Protein AF-0000000072691306 (afdb_homodimer)

pLDDT: mean 86.24, std 12.54, range [26.33, 97.44]

Structure (mmCIF, N/CA/C/O backbone):
data_AF-0000000072691306-model_v1
#
loop_
_entity.id
_entity.type
_entity.pdbx_description
1 polymer 'Endonuclease/exonuclease/phosphatase domain-containing protein'
#
loop_
_atom_site.group_PDB
_atom_site.id
_atom_site.type_symbol
_atom_site.label_atom_id
_atom_site.label_alt_id
_atom_site.label_comp_id
_atom_site.label_asym_id
_atom_site.label_entity_id
_atom_site.label_seq_id
_atom_site.pdbx_PDB_ins_code
_atom_site.Cartn_x
_atom_site.Cartn_y
_atom_site.Cartn_z
_atom_site.occupancy
_atom_site.B_iso_or_equiv
_atom_site.auth_seq_id
_atom_site.auth_comp_id
_atom_site.auth_asym_id
_atom_site.auth_atom_id
_atom_site.pdbx_PDB_model_num
ATOM 1 N N . MET A 1 1 ? 14.859 1.723 -13.617 1 51.28 1 MET A N 1
ATOM 2 C CA . MET A 1 1 ? 13.406 1.854 -13.547 1 51.28 1 MET A CA 1
ATOM 3 C C . MET A 1 1 ? 12.93 1.9 -12.102 1 51.28 1 MET A C 1
ATOM 5 O O . MET A 1 1 ? 13.555 1.316 -11.219 1 51.28 1 MET A O 1
ATOM 9 N N . LYS A 1 2 ? 11.914 2.881 -11.734 1 76.06 2 LYS A N 1
ATOM 10 C CA . LYS A 1 2 ? 11.43 3.219 -10.398 1 76.06 2 LYS A CA 1
ATOM 11 C C . LYS A 1 2 ? 10.242 2.344 -10 1 76.06 2 LYS A C 1
ATOM 13 O O . LYS A 1 2 ? 9.32 2.15 -10.797 1 76.06 2 LYS A O 1
ATOM 18 N N . PRO A 1 3 ? 10.5 1.653 -8.914 1 85.31 3 PRO A N 1
ATOM 19 C CA . PRO A 1 3 ? 9.383 0.763 -8.586 1 85.31 3 PRO A CA 1
ATOM 20 C C . PRO A 1 3 ? 8.047 1.502 -8.484 1 85.31 3 PRO A C 1
ATOM 22 O O . PRO A 1 3 ? 7.996 2.619 -7.965 1 85.31 3 PRO A O 1
ATOM 25 N N . LYS A 1 4 ? 7.035 0.951 -9.141 1 89.62 4 LYS A N 1
ATOM 26 C CA . LYS A 1 4 ? 5.672 1.473 -9.109 1 89.62 4 LYS A CA 1
ATOM 27 C C . LYS A 1 4 ? 4.816 0.725 -8.086 1 89.62 4 LYS A C 1
ATOM 29 O O . LYS A 1 4 ? 4.703 -0.502 -8.141 1 89.62 4 LYS A O 1
ATOM 34 N N . ILE A 1 5 ? 4.254 1.477 -7.184 1 92.38 5 ILE A N 1
ATOM 35 C CA . ILE A 1 5 ? 3.438 0.906 -6.117 1 92.38 5 ILE A CA 1
ATOM 36 C C . ILE A 1 5 ? 1.971 1.268 -6.344 1 92.38 5 ILE A C 1
ATOM 38 O O . ILE A 1 5 ? 1.639 2.434 -6.566 1 92.38 5 ILE A O 1
ATOM 42 N N . MET A 1 6 ? 1.136 0.324 -6.258 1 92.12 6 MET A N 1
ATOM 43 C CA . MET A 1 6 ? -0.297 0.556 -6.414 1 92.12 6 MET A CA 1
ATOM 44 C C . MET A 1 6 ? -1.069 0.032 -5.207 1 92.12 6 MET A C 1
ATOM 46 O O . MET A 1 6 ? -0.825 -1.084 -4.746 1 92.12 6 MET A O 1
ATOM 50 N N . SER A 1 7 ? -1.894 0.885 -4.691 1 90.62 7 SER A N 1
ATOM 51 C CA . SER A 1 7 ? -2.805 0.495 -3.619 1 90.62 7 SER A CA 1
ATOM 52 C C . SER A 1 7 ? -4.258 0.563 -4.078 1 90.62 7 SER A C 1
ATOM 54 O O . SER A 1 7 ? -4.652 1.507 -4.766 1 90.62 7 SER A O 1
ATOM 56 N N . TRP A 1 8 ? -5.016 -0.418 -3.688 1 88.38 8 TRP A N 1
ATOM 57 C CA . TRP A 1 8 ? -6.398 -0.507 -4.141 1 88.38 8 TRP A CA 1
ATOM 58 C C . TRP A 1 8 ? -7.273 -1.184 -3.092 1 88.38 8 TRP A C 1
ATOM 60 O O . TRP A 1 8 ? -6.953 -2.275 -2.617 1 88.38 8 TRP A O 1
ATOM 70 N N . ASN A 1 9 ? -8.281 -0.523 -2.654 1 86 9 ASN A N 1
ATOM 71 C CA . ASN A 1 9 ? -9.344 -1.188 -1.903 1 86 9 ASN A CA 1
ATOM 72 C C . ASN A 1 9 ? -10.312 -1.914 -2.828 1 86 9 ASN A C 1
ATOM 74 O O . ASN A 1 9 ? -11.164 -1.285 -3.463 1 86 9 ASN A O 1
ATOM 78 N N . VAL A 1 10 ? -10.203 -3.182 -2.883 1 84.75 10 VAL A N 1
ATOM 79 C CA . VAL A 1 10 ? -10.891 -3.92 -3.934 1 84.75 10 VAL A CA 1
ATOM 80 C C . VAL A 1 10 ? -12.305 -4.273 -3.471 1 84.75 10 VAL A C 1
ATOM 82 O O . VAL A 1 10 ? -13.156 -4.637 -4.285 1 84.75 10 VAL A O 1
ATOM 85 N N . ARG A 1 11 ? -12.648 -4.105 -2.266 1 80.44 11 ARG A N 1
ATOM 86 C CA . ARG A 1 11 ? -13.961 -4.434 -1.721 1 80.44 11 ARG A CA 1
ATOM 87 C C . ARG A 1 11 ? -14.43 -5.805 -2.203 1 80.44 11 ARG A C 1
ATOM 89 O O . ARG A 1 11 ? -15.523 -5.93 -2.756 1 80.44 11 ARG A O 1
ATOM 96 N N . GLU A 1 12 ? -13.75 -6.719 -2.08 1 76 12 GLU A N 1
ATOM 97 C CA . GLU A 1 12 ? -14.07 -8.125 -2.314 1 76 12 GLU A CA 1
ATOM 98 C C . GLU A 1 12 ? -13.594 -8.578 -3.691 1 76 12 GLU A C 1
ATOM 100 O O . GLU A 1 12 ? -14.078 -8.086 -4.715 1 76 12 GLU A O 1
ATOM 105 N N . PHE A 1 13 ? -12.781 -9.469 -3.795 1 77 13 PHE A N 1
ATOM 106 C CA . PHE A 1 13 ? -12.164 -10.039 -4.984 1 77 13 PHE A CA 1
ATOM 107 C C . PHE A 1 13 ? -13.18 -10.836 -5.793 1 77 13 PHE A C 1
ATOM 109 O O . PHE A 1 13 ? -13.078 -10.914 -7.02 1 77 13 PHE A O 1
ATOM 116 N N . ASN A 1 14 ? -14.07 -11.414 -5.055 1 72.62 14 ASN A N 1
ATOM 117 C CA . ASN A 1 14 ? -14.953 -12.375 -5.707 1 72.62 14 ASN A CA 1
ATOM 118 C C . ASN A 1 14 ? -16.109 -11.68 -6.414 1 72.62 14 ASN A C 1
ATOM 120 O O . ASN A 1 14 ? -16.922 -12.336 -7.066 1 72.62 14 ASN A O 1
ATOM 124 N N . GLU A 1 15 ? -16.125 -10.406 -6.277 1 73.19 15 GLU A N 1
ATOM 125 C CA . GLU A 1 15 ? -17.156 -9.703 -7.031 1 73.19 15 GLU A CA 1
ATOM 126 C C . GLU A 1 15 ? -16.938 -9.828 -8.539 1 73.19 15 GLU A C 1
ATOM 128 O O . GLU A 1 15 ? -15.789 -9.922 -8.992 1 73.19 15 GLU A O 1
ATOM 133 N N . GLU A 1 16 ? -17.984 -9.977 -9.18 1 68.56 16 GLU A N 1
ATOM 134 C CA . GLU A 1 16 ? -17.953 -10.211 -10.617 1 68.56 16 GLU A CA 1
ATOM 135 C C . GLU A 1 16 ? -17.016 -9.219 -11.312 1 68.56 16 GLU A C 1
ATOM 137 O O . GLU A 1 16 ? -17.141 -8.008 -11.125 1 68.56 16 GLU A O 1
ATOM 142 N N . ASN A 1 17 ? -16.141 -9.711 -12.148 1 77.62 17 ASN A N 1
ATOM 143 C CA . ASN A 1 17 ? -15.258 -8.977 -13.062 1 77.62 17 ASN A CA 1
ATOM 144 C C . ASN A 1 17 ? -14.18 -8.219 -12.305 1 77.62 17 ASN A C 1
ATOM 146 O O . ASN A 1 17 ? -13.414 -7.457 -12.906 1 77.62 17 ASN A O 1
ATOM 150 N N . LYS A 1 18 ? -14.172 -8.32 -10.992 1 81.12 18 LYS A N 1
ATOM 151 C CA . LYS A 1 18 ? -13.211 -7.543 -10.219 1 81.12 18 LYS A CA 1
ATOM 152 C C . LYS A 1 18 ? -11.781 -7.98 -10.523 1 81.12 18 LYS A C 1
ATOM 154 O O . LYS A 1 18 ? -10.898 -7.145 -10.719 1 81.12 18 LYS A O 1
ATOM 159 N N . GLN A 1 19 ? -11.68 -9.219 -10.625 1 82.25 19 GLN A N 1
ATOM 160 C CA . GLN A 1 19 ? -10.344 -9.742 -10.898 1 82.25 19 GLN A CA 1
ATOM 161 C C . GLN A 1 19 ? -9.82 -9.25 -12.242 1 82.25 19 GLN A C 1
ATOM 163 O O . GLN A 1 19 ? -8.641 -8.906 -12.367 1 82.25 19 GLN A O 1
ATOM 168 N N . PHE A 1 20 ? -10.781 -9.156 -13.078 1 85.81 20 PHE A N 1
ATOM 169 C CA . PHE A 1 20 ? -10.391 -8.695 -14.406 1 85.81 20 PHE A CA 1
ATOM 170 C C . PHE A 1 20 ? -10.031 -7.215 -14.383 1 85.81 20 PHE A C 1
ATOM 172 O O . PHE A 1 20 ? -9.039 -6.801 -14.992 1 85.81 20 PHE A O 1
ATOM 179 N N . GLN A 1 21 ? -10.797 -6.477 -13.688 1 86.56 21 GLN A N 1
ATOM 180 C CA . GLN A 1 21 ? -10.531 -5.047 -13.57 1 86.56 21 GLN A CA 1
ATOM 181 C C . GLN A 1 21 ? -9.188 -4.789 -12.891 1 86.56 21 GLN A C 1
ATOM 183 O O . GLN A 1 21 ? -8.414 -3.943 -13.336 1 86.56 21 GLN A O 1
ATOM 188 N N . ILE A 1 22 ? -8.945 -5.523 -11.93 1 87.12 22 ILE A N 1
ATOM 189 C CA . ILE A 1 22 ? -7.691 -5.379 -11.203 1 87.12 22 ILE A CA 1
ATOM 190 C C . ILE A 1 22 ? -6.52 -5.746 -12.109 1 87.12 22 ILE A C 1
ATOM 192 O O . ILE A 1 22 ? -5.562 -4.98 -12.234 1 87.12 22 ILE A O 1
ATOM 196 N N . LYS A 1 23 ? -6.711 -6.84 -12.695 1 88.75 23 LYS A N 1
ATOM 197 C CA . LYS A 1 23 ? -5.664 -7.336 -13.586 1 88.75 23 LYS A CA 1
ATOM 198 C C . LYS A 1 23 ? -5.32 -6.301 -14.656 1 88.75 23 LYS A C 1
ATOM 200 O O . LYS A 1 23 ? -4.145 -6.004 -14.883 1 88.75 23 LYS A O 1
ATOM 205 N N . ASN A 1 24 ? -6.281 -5.773 -15.25 1 90.62 24 ASN A N 1
ATOM 206 C CA . ASN A 1 24 ? -6.066 -4.797 -16.312 1 90.62 24 ASN A CA 1
ATOM 207 C C . ASN A 1 24 ? -5.352 -3.553 -15.797 1 90.62 24 ASN A C 1
ATOM 209 O O . ASN A 1 24 ? -4.434 -3.047 -16.438 1 90.62 24 ASN A O 1
ATOM 213 N N . LEU A 1 25 ? -5.777 -3.105 -14.703 1 88.19 25 LEU A N 1
ATOM 214 C CA . LEU A 1 25 ? -5.18 -1.902 -14.141 1 88.19 25 LEU A CA 1
ATOM 215 C C . LEU A 1 25 ? -3.721 -2.146 -13.758 1 88.19 25 LEU A C 1
ATOM 217 O O . LEU A 1 25 ? -2.863 -1.294 -14 1 88.19 25 LEU A O 1
ATOM 221 N N . LEU A 1 26 ? -3.471 -3.289 -13.172 1 90.75 26 LEU A N 1
ATOM 222 C CA . LEU A 1 26 ? -2.111 -3.633 -12.766 1 90.75 26 LEU A CA 1
ATOM 223 C C . LEU A 1 26 ? -1.188 -3.707 -13.977 1 90.75 26 LEU A C 1
ATOM 225 O O . LEU A 1 26 ? -0.043 -3.254 -13.922 1 90.75 26 LEU A O 1
ATOM 229 N N . GLN A 1 27 ? -1.686 -4.227 -15.023 1 90.19 27 GLN A N 1
ATOM 230 C CA . GLN A 1 27 ? -0.899 -4.363 -16.25 1 90.19 27 GLN A CA 1
ATOM 231 C C . GLN A 1 27 ? -0.695 -3.012 -16.922 1 90.19 27 GLN A C 1
ATOM 233 O O . GLN A 1 27 ? 0.398 -2.711 -17.406 1 90.19 27 GLN A O 1
ATOM 238 N N . GLU A 1 28 ? -1.741 -2.254 -16.922 1 89.06 28 GLU A N 1
ATOM 239 C CA . GLU A 1 28 ? -1.671 -0.938 -17.547 1 89.06 28 GLU A CA 1
ATOM 240 C C . GLU A 1 28 ? -0.644 -0.05 -16.844 1 89.06 28 GLU A C 1
ATOM 242 O O . GLU A 1 28 ? 0.125 0.653 -17.5 1 89.06 28 GLU A O 1
ATOM 247 N N . TRP A 1 29 ? -0.615 -0.149 -15.609 1 88.38 29 TRP A N 1
ATOM 248 C CA . TRP A 1 29 ? 0.27 0.722 -14.844 1 88.38 29 TRP A CA 1
ATOM 249 C C . TRP A 1 29 ? 1.653 0.096 -14.695 1 88.38 29 TRP A C 1
ATOM 251 O O . TRP A 1 29 ? 2.598 0.759 -14.258 1 88.38 29 TRP A O 1
ATOM 261 N N . ARG A 1 30 ? 1.804 -1.219 -15.023 1 90.12 30 ARG A N 1
ATOM 262 C CA . ARG A 1 30 ? 3.053 -1.957 -14.859 1 90.12 30 ARG A CA 1
ATOM 263 C C . ARG A 1 30 ? 3.543 -1.898 -13.422 1 90.12 30 ARG A C 1
ATOM 265 O O . ARG A 1 30 ? 4.695 -1.544 -13.164 1 90.12 30 ARG A O 1
ATOM 272 N N . ALA A 1 31 ? 2.67 -2.238 -12.531 1 93.31 31 ALA A N 1
ATOM 273 C CA . ALA A 1 31 ? 2.967 -2.164 -11.102 1 93.31 31 ALA A CA 1
ATOM 274 C C . ALA A 1 31 ? 4.055 -3.164 -10.719 1 93.31 31 ALA A C 1
ATOM 276 O O . ALA A 1 31 ? 4.117 -4.266 -11.266 1 93.31 31 ALA A O 1
ATOM 277 N N . ASP A 1 32 ? 4.906 -2.777 -9.773 1 94.69 32 ASP A N 1
ATOM 278 C CA . ASP A 1 32 ? 5.969 -3.641 -9.273 1 94.69 32 ASP A CA 1
ATOM 279 C C . ASP A 1 32 ? 5.633 -4.176 -7.879 1 94.69 32 ASP A C 1
ATOM 281 O O . ASP A 1 32 ? 6.066 -5.266 -7.504 1 94.69 32 ASP A O 1
ATOM 285 N N . ILE A 1 33 ? 4.949 -3.389 -7.137 1 94.56 33 ILE A N 1
ATOM 286 C CA . ILE A 1 33 ? 4.441 -3.727 -5.812 1 94.56 33 ILE A CA 1
ATOM 287 C C . ILE A 1 33 ? 2.957 -3.383 -5.727 1 94.56 33 ILE A C 1
ATOM 289 O O . ILE A 1 33 ? 2.547 -2.281 -6.098 1 94.56 33 ILE A O 1
ATOM 293 N N . ILE A 1 34 ? 2.141 -4.262 -5.254 1 95.38 34 ILE A N 1
ATOM 294 C CA . ILE A 1 34 ? 0.692 -4.082 -5.234 1 95.38 34 ILE A CA 1
ATOM 295 C C . ILE A 1 34 ? 0.159 -4.32 -3.826 1 95.38 34 ILE A C 1
ATOM 297 O O . ILE A 1 34 ? 0.513 -5.312 -3.184 1 95.38 34 ILE A O 1
ATOM 301 N N . CYS A 1 35 ? -0.597 -3.408 -3.387 1 93.75 35 CYS A N 1
ATOM 302 C CA . CYS A 1 35 ? -1.268 -3.529 -2.098 1 93.75 35 CYS A CA 1
ATOM 303 C C . CYS A 1 35 ? -2.781 -3.545 -2.27 1 93.75 35 CYS A C 1
ATOM 305 O O . CYS A 1 35 ? -3.391 -2.512 -2.551 1 93.75 35 CYS A O 1
ATOM 307 N N . LEU A 1 36 ? -3.387 -4.68 -2.068 1 92.25 36 LEU A N 1
ATOM 308 C CA . LEU A 1 36 ? -4.836 -4.816 -2.135 1 92.25 36 LEU A CA 1
ATOM 309 C C . LEU A 1 36 ? -5.438 -4.941 -0.738 1 92.25 36 LEU A C 1
ATOM 311 O O . LEU A 1 36 ? -4.93 -5.699 0.094 1 92.25 36 LEU A O 1
ATOM 315 N N . GLN A 1 37 ? -6.43 -4.203 -0.469 1 88.31 37 GLN A N 1
ATOM 316 C CA . GLN A 1 37 ? -7.109 -4.258 0.819 1 88.31 37 GLN A CA 1
ATOM 317 C C . GLN A 1 37 ? -8.555 -4.715 0.655 1 88.31 37 GLN A C 1
ATOM 319 O O . GLN A 1 37 ? -9.117 -4.633 -0.438 1 88.31 37 GLN A O 1
ATOM 324 N N . GLU A 1 38 ? -9.164 -5.223 1.7 1 87.81 38 GLU A N 1
ATOM 325 C CA . GLU A 1 38 ? -10.516 -5.766 1.752 1 87.81 38 GLU A CA 1
ATOM 326 C C . GLU A 1 38 ? -10.719 -6.84 0.686 1 87.81 38 GLU A C 1
ATOM 328 O O . GLU A 1 38 ? -11.703 -6.801 -0.061 1 87.81 38 GLU A O 1
ATOM 333 N N . THR A 1 39 ? -9.82 -7.688 0.559 1 90.06 39 THR A N 1
ATOM 334 C CA . THR A 1 39 ? -9.883 -8.75 -0.436 1 90.06 39 THR A CA 1
ATOM 335 C C . THR A 1 39 ? -11.008 -9.734 -0.101 1 90.06 39 THR A C 1
ATOM 337 O O . THR A 1 39 ? -11.547 -10.398 -0.99 1 90.06 39 THR A O 1
ATOM 340 N N . LYS A 1 40 ? -11.32 -9.82 1.199 1 88.75 40 LYS A N 1
ATOM 341 C CA . LYS A 1 40 ? -12.312 -10.742 1.741 1 88.75 40 LYS A CA 1
ATOM 342 C C . LYS A 1 40 ? -11.922 -12.195 1.487 1 88.75 40 LYS A C 1
ATOM 344 O O . LYS A 1 40 ? -12.781 -13.07 1.398 1 88.75 40 LYS A O 1
ATOM 349 N N . LEU A 1 41 ? -10.602 -12.352 1.285 1 90.31 41 LEU A N 1
ATOM 350 C CA . LEU A 1 41 ? -10.086 -13.695 1.06 1 90.31 41 LEU A CA 1
ATOM 351 C C . LEU A 1 41 ? -9.633 -14.336 2.369 1 90.31 41 LEU A C 1
ATOM 353 O O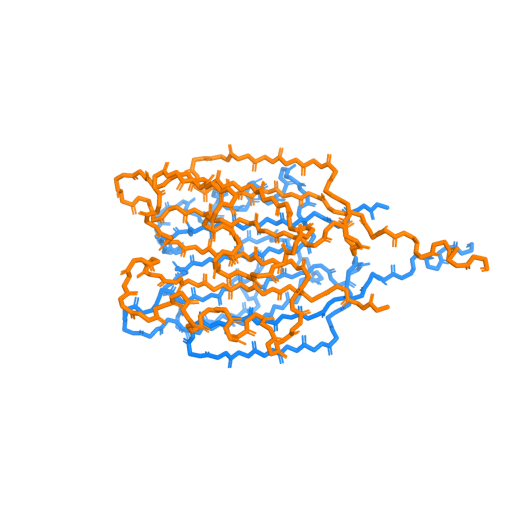 . LEU A 1 41 ? -8.969 -13.688 3.18 1 90.31 41 LEU A O 1
ATOM 357 N N . LYS A 1 42 ? -10.008 -15.594 2.551 1 91.44 42 LYS A N 1
ATOM 358 C CA . LYS A 1 42 ? -9.57 -16.344 3.723 1 91.44 42 LYS A CA 1
ATOM 359 C C . LYS A 1 42 ? -8.227 -17.016 3.475 1 91.44 42 LYS A C 1
ATOM 361 O O . LYS A 1 42 ? -7.531 -17.391 4.418 1 91.44 42 LYS A O 1
ATOM 366 N N . PHE A 1 43 ? -7.969 -17.203 2.289 1 93.44 43 PHE A N 1
ATOM 367 C CA . PHE A 1 43 ? -6.719 -17.828 1.886 1 93.44 43 PHE A CA 1
ATOM 368 C C . PHE A 1 43 ? -6.262 -17.312 0.528 1 93.44 43 PHE A C 1
ATOM 370 O O . PHE A 1 43 ? -7.09 -17 -0.332 1 93.44 43 PHE A O 1
ATOM 377 N N . VAL A 1 44 ? -4.922 -17.125 0.421 1 94.06 44 VAL A N 1
ATOM 378 C CA . VAL A 1 44 ? -4.363 -16.703 -0.857 1 94.06 44 VAL A CA 1
ATOM 379 C C . VAL A 1 44 ? -3.348 -17.734 -1.345 1 94.06 44 VAL A C 1
ATOM 381 O O . VAL A 1 44 ? -2.381 -18.031 -0.643 1 94.06 44 VAL A O 1
ATOM 384 N N . SER A 1 45 ? -3.623 -18.219 -2.504 1 94.56 45 SER A N 1
ATOM 385 C CA . SER A 1 45 ? -2.734 -19.188 -3.129 1 94.56 45 SER A CA 1
ATOM 386 C C . SER A 1 45 ? -2.035 -18.594 -4.348 1 94.56 45 SER A C 1
ATOM 388 O O . SER A 1 45 ? -2.352 -17.484 -4.77 1 94.56 45 SER A O 1
ATOM 390 N N . ARG A 1 46 ? -1.119 -19.375 -4.887 1 94.81 46 ARG A N 1
ATOM 391 C CA . ARG A 1 46 ? -0.445 -18.984 -6.121 1 94.81 46 ARG A CA 1
ATOM 392 C C . ARG A 1 46 ? -1.445 -18.797 -7.258 1 94.81 46 ARG A C 1
ATOM 394 O O . ARG A 1 46 ? -1.298 -17.891 -8.078 1 94.81 46 ARG A O 1
ATOM 401 N N . ARG A 1 47 ? -2.408 -19.625 -7.25 1 92.94 47 ARG A N 1
ATOM 402 C CA . ARG A 1 47 ? -3.426 -19.547 -8.297 1 92.94 47 ARG A CA 1
ATOM 403 C C . ARG A 1 47 ? -4.148 -18.203 -8.25 1 92.94 47 ARG A C 1
ATOM 405 O O . ARG A 1 47 ? -4.359 -17.562 -9.281 1 92.94 47 ARG A O 1
ATOM 412 N N . ILE A 1 48 ? -4.512 -17.734 -7.09 1 90.81 48 ILE A N 1
ATOM 413 C CA . ILE A 1 48 ? -5.211 -16.469 -6.922 1 90.81 48 ILE A CA 1
ATOM 414 C C . ILE A 1 48 ? -4.301 -15.32 -7.352 1 90.81 48 ILE A C 1
ATOM 416 O O . ILE A 1 48 ? -4.715 -14.445 -8.117 1 90.81 48 ILE A O 1
ATOM 420 N N . VAL A 1 49 ? -3.029 -15.352 -6.93 1 94 49 VAL A N 1
ATOM 421 C CA . VAL A 1 49 ? -2.061 -14.305 -7.246 1 94 49 VAL A CA 1
ATOM 422 C C . VAL A 1 49 ? -1.87 -14.219 -8.758 1 94 49 VAL A C 1
ATOM 424 O O . VAL A 1 49 ? -1.882 -13.133 -9.336 1 94 49 VAL A O 1
ATOM 427 N N . GLN A 1 50 ? -1.815 -15.359 -9.367 1 92.31 50 GLN A N 1
ATOM 428 C CA . GLN A 1 50 ? -1.616 -15.398 -10.812 1 92.31 50 GLN A CA 1
ATOM 429 C C . GLN A 1 50 ? -2.863 -14.922 -11.555 1 92.31 50 GLN A C 1
ATOM 431 O O . GLN A 1 50 ? -2.762 -14.289 -12.609 1 92.31 50 GLN A O 1
ATOM 436 N N . SER A 1 51 ? -3.957 -15.219 -10.992 1 89.38 51 SER A N 1
ATOM 437 C CA . SER A 1 51 ? -5.199 -14.812 -11.641 1 89.38 51 SER A CA 1
ATOM 438 C C . SER A 1 51 ? -5.391 -13.305 -11.586 1 89.38 51 SER A C 1
ATOM 440 O O . SER A 1 51 ? -5.914 -12.703 -12.523 1 89.38 51 SER A O 1
ATOM 442 N N . VAL A 1 52 ? -4.914 -12.68 -10.609 1 89.69 52 VAL A N 1
ATOM 443 C CA . VAL A 1 52 ? -5.18 -11.258 -10.398 1 89.69 52 VAL A CA 1
ATOM 444 C C . VAL A 1 52 ? -4.09 -10.422 -11.062 1 89.69 52 VAL A C 1
ATOM 446 O O . VAL A 1 52 ? -4.355 -9.328 -11.562 1 89.69 52 VAL A O 1
ATOM 449 N N . TRP A 1 53 ? -2.896 -10.828 -11.109 1 92 53 TRP A N 1
ATOM 450 C CA . TRP A 1 53 ? -1.799 -9.992 -11.578 1 92 53 TRP A CA 1
ATOM 451 C C . TRP A 1 53 ? -1.181 -10.57 -12.852 1 92 53 TRP A C 1
ATOM 453 O O . TRP A 1 53 ? -0.613 -9.844 -13.664 1 92 53 TRP A O 1
ATOM 463 N N . ASN A 1 54 ? -1.235 -11.859 -13.039 1 90.94 54 ASN A N 1
ATOM 464 C CA . ASN A 1 54 ? -0.624 -12.547 -14.172 1 90.94 54 ASN A CA 1
ATOM 465 C C . ASN A 1 54 ? 0.873 -12.266 -14.258 1 90.94 54 ASN A C 1
ATOM 467 O O . ASN A 1 54 ? 1.385 -11.93 -15.328 1 90.94 54 ASN A O 1
ATOM 471 N N . CYS A 1 55 ? 1.546 -12.258 -13.148 1 92.81 55 CYS A N 1
ATOM 472 C CA . CYS A 1 55 ? 2.996 -12.141 -13.039 1 92.81 55 CYS A CA 1
ATOM 473 C C . CYS A 1 55 ? 3.617 -13.438 -12.531 1 92.81 55 CYS A C 1
ATOM 475 O O . CYS A 1 55 ? 3.434 -13.812 -11.375 1 92.81 55 CYS A O 1
ATOM 477 N N . THR A 1 56 ? 4.355 -14.086 -13.445 1 93.56 56 THR A N 1
ATOM 478 C CA . THR A 1 56 ? 4.934 -15.398 -13.148 1 93.56 56 THR A CA 1
ATOM 479 C C . THR A 1 56 ? 5.922 -15.305 -11.992 1 93.56 56 THR A C 1
ATOM 481 O O . THR A 1 56 ? 6.105 -16.266 -11.25 1 93.56 56 THR A O 1
ATOM 484 N N . TYR A 1 57 ? 6.512 -14.195 -11.703 1 95.5 57 TYR A N 1
ATOM 485 C CA . TYR A 1 57 ? 7.559 -14.039 -10.703 1 95.5 57 TYR A CA 1
ATOM 486 C C . TYR A 1 57 ? 7.023 -13.359 -9.453 1 95.5 57 TYR A C 1
ATOM 488 O O . TYR A 1 57 ? 7.793 -12.859 -8.625 1 95.5 57 TYR A O 1
ATOM 496 N N . ALA A 1 58 ? 5.715 -13.367 -9.367 1 96.38 58 ALA A N 1
ATOM 497 C CA . ALA A 1 58 ? 5.09 -12.688 -8.234 1 96.38 58 ALA A CA 1
ATOM 498 C C . ALA A 1 58 ? 5.324 -13.461 -6.941 1 96.38 58 ALA A C 1
ATOM 500 O O . ALA A 1 58 ? 5.25 -14.695 -6.922 1 96.38 58 ALA A O 1
ATOM 501 N N . ASP A 1 59 ? 5.734 -12.812 -5.906 1 97.44 59 ASP A N 1
ATOM 502 C CA . ASP A 1 59 ? 5.594 -13.289 -4.535 1 97.44 59 ASP A CA 1
ATOM 503 C C . ASP A 1 59 ? 4.602 -12.43 -3.754 1 97.44 59 ASP A C 1
ATOM 505 O O . ASP A 1 59 ? 4.113 -11.414 -4.262 1 97.44 59 ASP A O 1
ATOM 509 N N . TRP A 1 60 ? 4.156 -12.961 -2.574 1 97.25 60 TRP A N 1
ATOM 510 C CA . TRP A 1 60 ? 3.094 -12.227 -1.894 1 97.25 60 TRP A CA 1
ATOM 511 C C . TRP A 1 60 ? 3.098 -12.523 -0.397 1 97.25 60 TRP A C 1
ATOM 513 O O . TRP A 1 60 ? 3.717 -13.5 0.047 1 97.25 60 TRP A O 1
ATOM 523 N N . VAL A 1 61 ? 2.576 -11.695 0.333 1 96.88 61 VAL A N 1
ATOM 524 C CA . VAL A 1 61 ? 2.172 -11.852 1.728 1 96.88 61 VAL A CA 1
ATOM 525 C C . VAL A 1 61 ? 0.74 -11.352 1.908 1 96.88 61 VAL A C 1
ATOM 527 O O . VAL A 1 61 ? 0.293 -10.453 1.188 1 96.88 61 VAL A O 1
ATOM 530 N N . TYR A 1 62 ? -0.02 -12.078 2.814 1 95.06 62 TYR A N 1
ATOM 531 C CA . TYR A 1 62 ? -1.404 -11.641 2.949 1 95.06 62 TYR A CA 1
ATOM 532 C C . TYR A 1 62 ? -1.883 -11.781 4.391 1 95.06 62 TYR A C 1
ATOM 534 O O . TYR A 1 62 ? -1.288 -12.516 5.18 1 95.06 62 TYR A O 1
ATOM 542 N N . LEU A 1 63 ? -2.777 -10.977 4.727 1 93.38 63 LEU A N 1
ATOM 543 C CA . LEU A 1 63 ? -3.598 -11.117 5.922 1 93.38 63 LEU A CA 1
ATOM 544 C C . LEU A 1 63 ? -5.004 -11.594 5.566 1 93.38 63 LEU A C 1
ATOM 546 O O . LEU A 1 63 ? -5.715 -10.93 4.809 1 93.38 63 LEU A O 1
ATOM 550 N N . ALA A 1 64 ? -5.371 -12.695 6.133 1 93.56 64 ALA A N 1
ATOM 551 C CA . ALA A 1 64 ? -6.676 -13.289 5.836 1 93.56 64 ALA A CA 1
ATOM 552 C C . ALA A 1 64 ? -7.805 -12.438 6.41 1 93.56 64 ALA A C 1
ATOM 554 O O . ALA A 1 64 ? -7.637 -11.773 7.438 1 93.56 64 ALA A O 1
ATOM 555 N N . SER A 1 65 ? -8.891 -12.453 5.641 1 89.88 65 SER A N 1
ATOM 556 C CA . SER A 1 65 ? -10.078 -11.797 6.18 1 89.88 65 SER A CA 1
ATOM 557 C C . SER A 1 65 ? -10.594 -12.523 7.418 1 89.88 65 SER A C 1
ATOM 559 O O . SER A 1 65 ? -10.555 -13.758 7.484 1 89.88 65 SER A O 1
ATOM 561 N N . ASN A 1 66 ? -10.836 -11.672 8.344 1 82 66 ASN A N 1
ATOM 562 C CA . ASN A 1 66 ? -11.43 -12.188 9.578 1 82 66 ASN A CA 1
ATOM 563 C C . ASN A 1 66 ? -12.547 -11.281 10.078 1 82 66 ASN A C 1
ATOM 565 O O . ASN A 1 66 ? -12.297 -10.148 10.5 1 82 66 ASN A O 1
ATOM 569 N N . GLY A 1 67 ? -13.75 -11.906 10.078 1 72.12 67 GLY A N 1
ATOM 570 C CA . GLY A 1 67 ? -14.883 -11.102 10.508 1 72.12 67 GLY A CA 1
ATOM 571 C C . GLY A 1 67 ? -15.062 -9.836 9.695 1 72.12 67 GLY A C 1
ATOM 572 O O . GLY A 1 67 ? -15.25 -9.891 8.477 1 72.12 67 GLY A O 1
ATOM 573 N N . ALA A 1 68 ? -14.812 -8.742 10.438 1 63.72 68 ALA A N 1
ATOM 574 C CA . ALA A 1 68 ? -15.016 -7.43 9.828 1 63.72 68 ALA A CA 1
ATOM 575 C C . ALA A 1 68 ? -13.773 -6.98 9.062 1 63.72 68 ALA A C 1
ATOM 577 O O . ALA A 1 68 ? -13.836 -6.07 8.234 1 63.72 68 ALA A O 1
ATOM 578 N N . SER A 1 69 ? -12.703 -7.785 9.234 1 66.5 69 SER A N 1
ATOM 579 C CA . SER A 1 69 ? -11.477 -7.395 8.539 1 66.5 69 SER A CA 1
ATOM 580 C C . SER A 1 69 ? -11.469 -7.906 7.102 1 66.5 69 SER A C 1
ATOM 582 O O . SER A 1 69 ? -11.664 -9.102 6.863 1 66.5 69 SER A O 1
ATOM 584 N N . GLY A 1 70 ? -11.32 -7.055 6.168 1 81.19 70 GLY A N 1
ATOM 585 C CA . GLY A 1 70 ? -11.555 -7.355 4.762 1 81.19 70 GLY A CA 1
ATOM 586 C C . GLY A 1 70 ? -10.359 -8.016 4.094 1 81.19 70 GLY A C 1
ATOM 587 O O . GLY A 1 70 ? -10.406 -8.32 2.9 1 81.19 70 GLY A O 1
ATOM 588 N N . GLY A 1 71 ? -9.195 -8.344 4.965 1 90.06 71 GLY A N 1
ATOM 589 C CA . GLY A 1 71 ? -8.047 -9.016 4.383 1 90.06 71 GLY A CA 1
ATOM 590 C C . GLY A 1 71 ? -7.121 -8.078 3.633 1 90.06 71 GLY A C 1
ATOM 591 O O . GLY A 1 71 ? -7.566 -7.078 3.072 1 90.06 71 GLY A O 1
ATOM 592 N N . ILE A 1 72 ? -5.855 -8.336 3.639 1 92.5 72 ILE A N 1
ATOM 593 C CA . ILE A 1 72 ? -4.844 -7.566 2.92 1 92.5 72 ILE A CA 1
ATOM 594 C C . ILE A 1 72 ? -3.969 -8.508 2.096 1 92.5 72 ILE A C 1
ATOM 596 O O . ILE A 1 72 ? -3.588 -9.586 2.566 1 92.5 72 ILE A O 1
ATOM 600 N N . LEU A 1 73 ? -3.766 -8.125 0.852 1 94.31 73 LEU A N 1
ATOM 601 C CA . LEU A 1 73 ? -2.855 -8.867 -0.009 1 94.31 73 LEU A CA 1
ATOM 602 C C . LEU A 1 73 ? -1.785 -7.957 -0.594 1 94.31 73 LEU A C 1
ATOM 604 O O . LEU A 1 73 ? -2.104 -6.957 -1.245 1 94.31 73 LEU A O 1
ATOM 608 N N 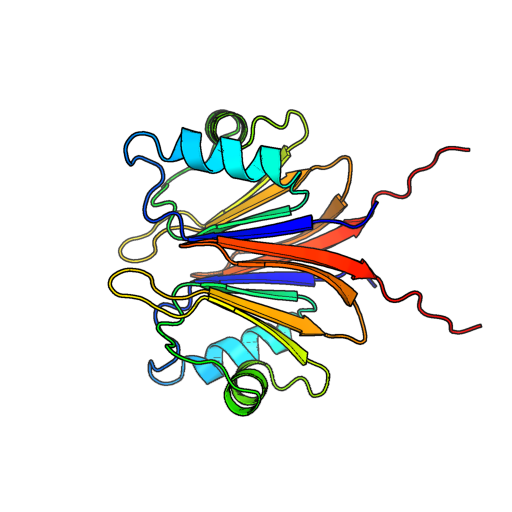. ARG A 1 74 ? -0.521 -8.289 -0.297 1 96.06 74 ARG A N 1
ATOM 609 C CA . ARG A 1 74 ? 0.626 -7.598 -0.878 1 96.06 74 ARG A CA 1
ATOM 610 C C . ARG A 1 74 ? 1.396 -8.516 -1.822 1 96.06 74 ARG A C 1
ATOM 612 O O . ARG A 1 74 ? 1.789 -9.617 -1.439 1 96.06 74 ARG A O 1
ATOM 619 N N . MET A 1 75 ? 1.529 -8.008 -3.004 1 96.62 75 MET A N 1
ATOM 620 C CA . MET A 1 75 ? 2.275 -8.766 -4.008 1 96.62 75 MET A CA 1
ATOM 621 C C . MET A 1 75 ? 3.404 -7.926 -4.594 1 96.62 75 MET A C 1
ATOM 623 O O . MET A 1 75 ? 3.318 -6.695 -4.621 1 96.62 75 MET A O 1
ATOM 627 N N . TRP A 1 76 ? 4.426 -8.648 -5.074 1 96.38 76 TRP A N 1
ATOM 628 C CA . TRP A 1 76 ? 5.516 -7.914 -5.707 1 96.38 76 TRP A CA 1
ATOM 629 C C . TRP A 1 76 ? 6.211 -8.773 -6.758 1 96.38 76 TRP A C 1
ATOM 631 O O . TRP A 1 76 ? 6.148 -10.008 -6.703 1 96.38 76 TRP A O 1
ATOM 641 N N . ASP A 1 77 ? 6.805 -8.117 -7.715 1 95.56 77 ASP A N 1
ATOM 642 C CA . ASP A 1 77 ? 7.621 -8.758 -8.742 1 95.56 77 ASP A CA 1
ATOM 643 C C . ASP A 1 77 ? 9.047 -8.992 -8.242 1 95.56 77 ASP A C 1
ATOM 645 O O . ASP A 1 77 ? 9.812 -8.047 -8.07 1 95.56 77 ASP A O 1
ATOM 649 N N . ARG A 1 78 ? 9.445 -10.219 -8.109 1 94.88 78 ARG A N 1
ATOM 650 C CA . ARG A 1 78 ? 10.734 -10.57 -7.512 1 94.88 78 ARG A CA 1
ATOM 651 C C . ARG A 1 78 ? 11.891 -10.18 -8.422 1 94.88 78 ARG A C 1
ATOM 653 O O . ARG A 1 78 ? 13.047 -10.148 -7.992 1 94.88 78 ARG A O 1
ATOM 660 N N . ARG A 1 79 ? 11.633 -9.906 -9.625 1 93.06 79 ARG A N 1
ATOM 661 C CA . ARG A 1 79 ? 12.695 -9.477 -10.539 1 93.06 79 ARG A CA 1
ATOM 662 C C . ARG A 1 79 ? 13.086 -8.023 -10.281 1 93.06 79 ARG A C 1
ATOM 664 O O . ARG A 1 79 ? 14.164 -7.594 -10.672 1 93.06 79 ARG A O 1
ATOM 671 N N . VAL A 1 80 ? 12.133 -7.328 -9.711 1 91.69 80 VAL A N 1
ATOM 672 C CA . VAL A 1 80 ? 12.32 -5.891 -9.562 1 91.69 80 VAL A CA 1
ATOM 673 C C . VAL A 1 80 ? 12.727 -5.562 -8.133 1 91.69 80 VAL A C 1
ATOM 675 O O . VAL A 1 80 ? 13.617 -4.734 -7.906 1 91.69 80 VAL A O 1
ATOM 678 N N . VAL A 1 81 ? 12.016 -6.246 -7.148 1 91.69 81 VAL A N 1
ATOM 679 C CA . VAL A 1 81 ? 12.32 -5.965 -5.746 1 91.69 81 VAL A CA 1
ATOM 680 C C . VAL A 1 81 ? 12.469 -7.273 -4.977 1 91.69 81 VAL A C 1
ATOM 682 O O . VAL A 1 81 ? 11.797 -8.258 -5.281 1 91.69 81 VAL A O 1
ATOM 685 N N . GLU A 1 82 ? 13.359 -7.203 -4.066 1 92.62 82 GLU A N 1
ATOM 686 C CA . GLU A 1 82 ? 13.531 -8.297 -3.113 1 92.62 82 GLU A CA 1
ATOM 687 C C . GLU A 1 82 ? 12.883 -7.969 -1.772 1 92.62 82 GLU A C 1
ATOM 689 O O . GLU A 1 82 ? 13.18 -6.934 -1.172 1 92.62 82 GLU A O 1
ATOM 694 N N . GLN A 1 83 ? 11.992 -8.812 -1.365 1 93.69 83 GLN A N 1
ATOM 695 C CA . GLN A 1 83 ? 11.383 -8.641 -0.051 1 93.69 83 GLN A CA 1
ATOM 696 C C . GLN A 1 83 ? 12.336 -9.062 1.06 1 93.69 83 GLN A C 1
ATOM 698 O O . GLN A 1 83 ? 12.836 -10.188 1.06 1 93.69 83 GLN A O 1
ATOM 703 N N . MET A 1 84 ? 12.617 -8.195 1.998 1 91.5 84 MET A N 1
ATOM 704 C CA . MET A 1 84 ? 13.633 -8.43 3.021 1 91.5 84 MET A CA 1
ATOM 705 C C . MET A 1 84 ? 12.992 -8.906 4.32 1 91.5 84 MET A C 1
ATOM 707 O O . MET A 1 84 ? 13.461 -9.883 4.922 1 91.5 84 MET A O 1
ATOM 711 N N . GLU A 1 85 ? 12.055 -8.234 4.789 1 91.69 85 GLU A N 1
ATOM 712 C CA . GLU A 1 85 ? 11.328 -8.562 6.016 1 91.69 85 GLU A CA 1
ATOM 713 C C . GLU A 1 85 ? 9.844 -8.25 5.875 1 91.69 85 GLU A C 1
ATOM 715 O O . GLU A 1 85 ? 9.453 -7.398 5.074 1 91.69 85 GLU A O 1
ATOM 720 N N . ASP A 1 86 ? 9.07 -9.102 6.582 1 91.44 86 ASP A N 1
ATOM 721 C CA . ASP A 1 86 ? 7.648 -8.789 6.629 1 91.44 86 ASP A CA 1
ATOM 722 C C . ASP A 1 86 ? 7.086 -8.992 8.031 1 91.44 86 ASP A C 1
ATOM 724 O O . ASP A 1 86 ? 7.691 -9.68 8.859 1 91.44 86 ASP A O 1
ATOM 728 N N . PHE A 1 87 ? 6.105 -8.273 8.25 1 91.06 87 PHE A N 1
ATOM 729 C CA . PHE A 1 87 ? 5.324 -8.398 9.477 1 91.06 87 PHE A CA 1
ATOM 730 C C . PHE A 1 87 ? 3.83 -8.352 9.172 1 91.06 87 PHE A C 1
ATOM 732 O O . PHE A 1 87 ? 3.361 -7.461 8.461 1 91.06 87 PHE A O 1
ATOM 739 N N . VAL A 1 88 ? 3.117 -9.383 9.672 1 92.25 88 VAL A N 1
ATOM 740 C CA . VAL A 1 88 ? 1.665 -9.422 9.539 1 92.25 88 VAL A CA 1
ATOM 741 C C . VAL A 1 88 ? 1.015 -9.328 10.914 1 92.25 88 VAL A C 1
ATOM 743 O O . VAL A 1 88 ? 1.17 -10.234 11.742 1 92.25 88 VAL A O 1
ATOM 746 N N . GLY A 1 89 ? 0.341 -8.195 11.109 1 87.12 89 GLY A N 1
ATOM 747 C CA . GLY A 1 89 ? -0.389 -8 12.352 1 87.12 89 GLY A CA 1
ATOM 748 C C . GLY A 1 89 ? -1.874 -8.289 12.227 1 87.12 89 GLY A C 1
ATOM 749 O O . GLY A 1 89 ? -2.295 -9.031 11.336 1 87.12 89 GLY A O 1
ATOM 750 N N . GLU A 1 90 ? -2.666 -7.773 13.125 1 83.31 90 GLU A N 1
ATOM 751 C CA . GLU A 1 90 ? -4.105 -8.023 13.133 1 83.31 90 GLU A CA 1
ATOM 752 C C . GLU A 1 90 ? -4.789 -7.324 11.961 1 83.31 90 GLU A C 1
ATOM 754 O O . GLU A 1 90 ? -5.699 -7.879 11.344 1 83.31 90 GLU A O 1
ATOM 759 N N . CYS A 1 91 ? -4.297 -6.125 11.648 1 85.19 91 CYS A N 1
ATOM 760 C CA . CYS A 1 91 ? -4.914 -5.367 10.562 1 85.19 91 CYS A CA 1
ATOM 761 C C . CYS A 1 91 ? -3.855 -4.703 9.695 1 85.19 91 CYS A C 1
ATOM 763 O O . CYS A 1 91 ? -4.133 -3.705 9.023 1 85.19 91 CYS A O 1
ATOM 765 N N . THR A 1 92 ? -2.652 -5.266 9.836 1 87.25 92 THR A N 1
ATOM 766 C CA . THR A 1 92 ? -1.551 -4.574 9.18 1 87.25 92 THR A CA 1
ATOM 767 C C . THR A 1 92 ? -0.625 -5.566 8.484 1 87.25 92 THR A C 1
ATOM 769 O O . THR A 1 92 ? -0.429 -6.684 8.969 1 87.25 92 THR A O 1
ATOM 772 N N . VAL A 1 93 ? -0.13 -5.152 7.348 1 91.75 93 VAL A N 1
ATOM 773 C CA . VAL A 1 93 ? 0.958 -5.855 6.672 1 91.75 93 VAL A CA 1
ATOM 774 C C . VAL A 1 93 ? 2.094 -4.879 6.371 1 91.75 93 VAL A C 1
ATOM 776 O O . VAL A 1 93 ? 1.875 -3.828 5.766 1 91.75 93 VAL A O 1
ATOM 779 N N . ALA A 1 94 ? 3.275 -5.23 6.91 1 91.25 94 ALA A N 1
ATOM 780 C CA . ALA A 1 94 ? 4.469 -4.422 6.68 1 91.25 94 ALA A CA 1
ATOM 781 C C . ALA A 1 94 ? 5.562 -5.238 6.004 1 91.25 94 ALA A C 1
ATOM 783 O O . ALA A 1 94 ? 5.766 -6.41 6.332 1 91.25 94 ALA A O 1
ATOM 784 N N . CYS A 1 95 ? 6.164 -4.539 5.016 1 93.12 95 CYS A N 1
ATOM 785 C CA . CYS A 1 95 ? 7.258 -5.203 4.316 1 93.12 95 CYS A CA 1
ATOM 786 C C . CYS A 1 95 ? 8.375 -4.223 3.996 1 93.12 95 CYS A C 1
ATOM 788 O O . CYS A 1 95 ? 8.117 -3.045 3.736 1 93.12 95 CYS A O 1
ATOM 790 N N . SER A 1 96 ? 9.492 -4.723 4.016 1 90.38 96 SER A N 1
ATOM 791 C CA . SER A 1 96 ? 10.625 -3.973 3.486 1 90.38 96 SER A CA 1
ATOM 792 C C . SER A 1 96 ? 11.156 -4.598 2.199 1 90.38 96 SER A C 1
ATOM 794 O O . SER A 1 96 ? 11.148 -5.824 2.051 1 90.38 96 SER A O 1
ATOM 796 N N . PHE A 1 97 ? 11.547 -3.695 1.302 1 90.25 97 PHE A N 1
ATOM 797 C CA . PHE A 1 97 ? 12 -4.168 0.001 1 90.25 97 PHE A CA 1
ATOM 798 C C . PHE A 1 97 ? 13.352 -3.559 -0.353 1 90.25 97 PHE A C 1
ATOM 800 O O . PHE A 1 97 ? 13.672 -2.451 0.084 1 90.25 97 PHE A O 1
ATOM 807 N N . LYS A 1 98 ? 14.125 -4.316 -1.103 1 85.31 98 LYS A N 1
ATOM 808 C CA . LYS A 1 98 ? 15.336 -3.82 -1.749 1 85.31 98 LYS A CA 1
ATOM 809 C C . LYS A 1 98 ? 15.258 -3.99 -3.264 1 85.31 98 LYS A C 1
ATOM 811 O O . LYS A 1 98 ? 14.758 -5.004 -3.756 1 85.31 98 LYS A O 1
ATOM 816 N N . ARG A 1 99 ? 15.672 -3.02 -3.994 1 85.88 99 ARG A N 1
ATOM 817 C CA . ARG A 1 99 ? 15.711 -3.168 -5.445 1 85.88 99 ARG A CA 1
ATOM 818 C C . ARG A 1 99 ? 16.719 -4.238 -5.859 1 85.88 99 ARG A C 1
ATOM 820 O O . ARG A 1 99 ? 17.812 -4.328 -5.297 1 85.88 99 ARG A O 1
ATOM 827 N N . VAL A 1 100 ? 16.266 -4.992 -6.723 1 85.75 100 VAL A N 1
ATOM 828 C CA . VAL A 1 100 ? 17.188 -5.988 -7.27 1 85.75 100 VAL A CA 1
ATOM 829 C C . VAL A 1 100 ? 18.156 -5.32 -8.234 1 85.75 100 VAL A C 1
ATOM 831 O O . VAL A 1 100 ? 17.766 -4.535 -9.094 1 85.75 100 VAL A O 1
ATOM 834 N N . ALA A 1 101 ? 19.5 -5.102 -7.812 1 67 101 ALA A N 1
ATOM 835 C CA . ALA A 1 101 ? 20.562 -4.48 -8.602 1 67 101 ALA A CA 1
ATOM 836 C C . ALA A 1 101 ? 20.609 -5.07 -10.008 1 67 101 ALA A C 1
ATOM 838 O O . ALA A 1 101 ? 20.328 -6.254 -10.203 1 67 101 ALA A O 1
ATOM 839 N N . ASN A 1 102 ? 20.016 -4.426 -11.008 1 54.47 102 ASN A N 1
ATOM 840 C CA . ASN A 1 102 ? 20.297 -4.906 -12.352 1 54.47 102 ASN A CA 1
ATOM 841 C C . ASN A 1 102 ? 21.781 -5.191 -12.555 1 54.47 102 ASN A C 1
ATOM 843 O O . ASN A 1 102 ? 22.625 -4.309 -12.344 1 54.47 102 ASN A O 1
ATOM 847 N N . ASN A 1 103 ? 22.297 -6.277 -12.172 1 41.84 103 ASN A N 1
ATOM 848 C CA . ASN A 1 103 ? 23.625 -6.695 -12.594 1 41.84 103 ASN A CA 1
ATOM 849 C C . ASN A 1 103 ? 23.828 -6.492 -14.094 1 41.84 103 ASN A C 1
ATOM 851 O O . ASN A 1 103 ? 24.719 -7.105 -14.688 1 41.84 103 ASN A O 1
ATOM 855 N N . PHE A 1 104 ? 23.141 -6.086 -15.047 1 31.94 104 PHE A N 1
ATOM 856 C CA . PHE A 1 104 ? 23.812 -6.16 -16.344 1 31.94 104 PHE A CA 1
ATOM 857 C C . PHE A 1 104 ? 25.078 -5.309 -16.359 1 31.94 104 PHE A C 1
ATOM 859 O O . PHE A 1 104 ? 25 -4.09 -16.156 1 31.94 104 PHE A O 1
ATOM 866 N N . LEU A 1 105 ? 26.25 -5.816 -15.906 1 26.53 105 LEU A N 1
ATOM 867 C CA . LEU A 1 105 ? 27.422 -5.516 -16.734 1 26.53 105 LEU A CA 1
ATOM 868 C C . LEU A 1 105 ? 27.156 -5.844 -18.188 1 26.53 105 LEU A C 1
ATOM 870 O O . LEU A 1 105 ? 26.562 -6.871 -18.5 1 26.53 105 LEU A O 1
ATOM 874 N N . MET B 1 1 ? 19.766 2.006 3.393 1 49.94 1 MET B N 1
ATOM 875 C CA . MET B 1 1 ? 18.578 1.562 4.105 1 49.94 1 MET B CA 1
ATOM 876 C C . MET B 1 1 ? 17.422 1.322 3.141 1 49.94 1 MET B C 1
ATOM 878 O O . MET B 1 1 ? 17.328 1.988 2.107 1 49.94 1 MET B O 1
ATOM 882 N N . LYS B 1 2 ? 16.641 0.109 3.289 1 73.44 2 LYS B N 1
ATOM 883 C CA . LYS B 1 2 ? 15.633 -0.432 2.381 1 73.44 2 LYS B CA 1
ATOM 884 C C . LYS B 1 2 ? 14.25 0.124 2.701 1 73.44 2 LYS B C 1
ATOM 886 O O . LYS B 1 2 ? 13.859 0.206 3.869 1 73.44 2 LYS B O 1
ATOM 891 N N . PRO B 1 3 ? 13.695 0.716 1.651 1 85.06 3 PRO B N 1
ATOM 892 C CA . PRO B 1 3 ? 12.414 1.328 2.006 1 85.06 3 PRO B CA 1
ATOM 893 C C . PRO B 1 3 ? 11.414 0.321 2.572 1 85.06 3 PRO B C 1
ATOM 895 O O . PRO B 1 3 ? 11.312 -0.803 2.072 1 85.06 3 PRO B O 1
ATOM 898 N N . LYS B 1 4 ? 10.812 0.684 3.734 1 89.62 4 LYS B N 1
ATOM 899 C CA . LYS B 1 4 ? 9.781 -0.116 4.391 1 89.62 4 LYS B CA 1
ATOM 900 C C . LYS B 1 4 ? 8.391 0.38 4.023 1 89.62 4 LYS B C 1
ATOM 902 O O . LYS B 1 4 ? 8.07 1.557 4.207 1 89.62 4 LYS B O 1
ATOM 907 N N . ILE B 1 5 ? 7.609 -0.551 3.525 1 92.75 5 ILE B N 1
ATOM 908 C CA . ILE B 1 5 ? 6.254 -0.224 3.1 1 92.75 5 ILE B CA 1
ATOM 909 C C . ILE B 1 5 ? 5.246 -0.866 4.047 1 92.75 5 ILE B C 1
ATOM 911 O O . ILE B 1 5 ? 5.336 -2.061 4.344 1 92.75 5 ILE B O 1
ATOM 915 N N . MET B 1 6 ? 4.316 -0.104 4.484 1 92.5 6 MET B N 1
ATOM 916 C CA . MET B 1 6 ? 3.275 -0.606 5.375 1 92.5 6 MET B CA 1
ATOM 917 C C . MET B 1 6 ? 1.89 -0.339 4.797 1 92.5 6 MET B C 1
ATOM 919 O O . MET B 1 6 ? 1.629 0.745 4.273 1 92.5 6 MET B O 1
ATOM 923 N N . SER B 1 7 ? 1.103 -1.36 4.812 1 90.75 7 SER B N 1
ATOM 924 C CA . SER B 1 7 ? -0.295 -1.224 4.414 1 90.75 7 SER B CA 1
ATOM 925 C C . SER B 1 7 ? -1.234 -1.571 5.562 1 90.75 7 SER B C 1
ATOM 927 O O . SER B 1 7 ? -0.999 -2.537 6.293 1 90.75 7 SER B O 1
ATOM 929 N N . TRP B 1 8 ? -2.291 -0.767 5.734 1 88.25 8 TRP B N 1
ATOM 930 C CA . TRP B 1 8 ? -3.193 -0.925 6.871 1 88.25 8 TRP B CA 1
ATOM 931 C C . TRP B 1 8 ? -4.617 -0.518 6.496 1 88.25 8 TRP B C 1
ATOM 933 O O . TRP B 1 8 ? -4.836 0.566 5.949 1 88.25 8 TRP B O 1
ATOM 943 N N . ASN B 1 9 ? -5.527 -1.357 6.66 1 85.81 9 ASN B N 1
ATOM 944 C CA . ASN B 1 9 ? -6.934 -0.967 6.641 1 85.81 9 ASN B CA 1
ATOM 945 C C . ASN B 1 9 ? -7.375 -0.398 7.984 1 85.81 9 ASN B C 1
ATOM 947 O O . ASN B 1 9 ? -7.617 -1.148 8.93 1 85.81 9 ASN B O 1
ATOM 951 N N . VAL B 1 10 ? -7.512 0.873 8.055 1 84.19 10 VAL B N 1
ATOM 952 C CA . VAL B 1 10 ? -7.66 1.52 9.352 1 84.19 10 VAL B CA 1
ATOM 953 C C . VAL B 1 10 ? -9.133 1.556 9.742 1 84.19 10 VAL B C 1
ATOM 955 O O . VAL B 1 10 ? -9.469 1.787 10.906 1 84.19 10 VAL B O 1
ATOM 958 N N . ARG B 1 11 ? -10.039 1.256 8.922 1 79.75 11 ARG B N 1
ATOM 959 C CA . ARG B 1 11 ? -11.477 1.268 9.195 1 79.75 11 ARG B CA 1
ATOM 960 C C . ARG B 1 11 ? -11.875 2.533 9.945 1 79.75 11 ARG B C 1
ATOM 962 O O . ARG B 1 11 ? -12.469 2.461 11.023 1 79.75 11 ARG B O 1
ATOM 969 N N . GLU B 1 12 ? -11.633 3.559 9.539 1 76.12 12 GLU B N 1
ATOM 970 C CA . GLU B 1 12 ? -12.055 4.875 10.008 1 76.12 12 GLU B CA 1
ATOM 971 C C . GLU B 1 12 ? -11.008 5.496 10.922 1 76.12 12 GLU B C 1
ATOM 973 O O . GLU B 1 12 ? -10.734 4.977 12.008 1 76.12 12 GLU B O 1
ATOM 978 N N . PHE B 1 13 ? -10.469 6.562 10.617 1 75.81 13 PHE B N 1
ATOM 979 C CA . PHE B 1 13 ? -9.438 7.328 11.305 1 75.81 13 PHE B CA 1
ATOM 980 C C . PHE B 1 13 ? -9.977 7.957 12.578 1 75.81 13 PHE B C 1
ATOM 982 O O . PHE B 1 13 ? -9.242 8.133 13.555 1 75.81 13 PHE B O 1
ATOM 989 N N . ASN B 1 14 ? -11.227 8.25 12.508 1 71.62 14 ASN B N 1
ATOM 990 C CA . ASN B 1 14 ? -11.781 9.055 13.586 1 71.62 14 ASN B CA 1
ATOM 991 C C . ASN B 1 14 ? -12.188 8.195 14.781 1 71.62 14 ASN B C 1
ATOM 993 O O . ASN B 1 14 ? -12.602 8.719 15.812 1 71.62 14 ASN B O 1
ATOM 997 N N . GLU B 1 15 ? -12.023 6.961 14.609 1 72.25 15 GLU B N 1
ATOM 998 C CA . GLU B 1 15 ? -12.312 6.133 15.773 1 72.25 15 GLU B CA 1
ATOM 999 C C . GLU B 1 15 ? -11.328 6.406 16.906 1 72.25 15 GLU B C 1
ATOM 1001 O O . GLU B 1 15 ? -10.172 6.734 16.656 1 72.25 15 GLU B O 1
ATOM 1006 N N . GLU B 1 16 ? -11.836 6.414 18.062 1 67.38 16 GLU B N 1
ATOM 1007 C CA . GLU B 1 16 ? -11.07 6.75 19.25 1 67.38 16 GLU B CA 1
ATOM 1008 C C . GLU B 1 16 ? -9.742 6 19.281 1 67.38 16 GLU B C 1
ATOM 1010 O O . GLU B 1 16 ? -9.711 4.777 19.141 1 67.38 16 GLU B O 1
ATOM 1015 N N . ASN B 1 17 ? -8.672 6.688 19.5 1 76.75 17 ASN B N 1
ATOM 1016 C CA . ASN B 1 17 ? -7.32 6.195 19.75 1 76.75 17 ASN B CA 1
ATOM 1017 C C . ASN B 1 17 ? -6.691 5.605 18.484 1 76.75 17 ASN B C 1
ATOM 1019 O O . ASN B 1 17 ? -5.594 5.055 18.547 1 76.75 17 ASN B O 1
ATOM 1023 N N . LYS B 1 18 ? -7.426 5.625 17.391 1 80.19 18 LYS B N 1
ATOM 1024 C CA . LYS B 1 18 ? -6.895 5.004 16.172 1 80.19 18 LYS B CA 1
ATOM 1025 C C . LYS B 1 18 ? -5.656 5.738 15.68 1 80.19 18 LYS B C 1
ATOM 1027 O O . LYS B 1 18 ? -4.66 5.113 15.305 1 80.19 18 LYS B O 1
ATOM 1032 N N . GLN B 1 19 ? -5.777 6.965 15.781 1 81.75 19 GLN B N 1
ATOM 1033 C CA . GLN B 1 19 ? -4.648 7.762 15.32 1 81.75 19 GLN B CA 1
ATOM 1034 C C . GLN B 1 19 ? -3.391 7.465 16.125 1 81.75 19 GLN B C 1
ATOM 1036 O O . GLN B 1 19 ? -2.295 7.367 15.57 1 81.75 19 GLN B O 1
ATOM 1041 N N . PHE B 1 20 ? -3.701 7.234 17.344 1 85 20 PHE B N 1
ATOM 1042 C CA . PHE B 1 20 ? -2.57 6.941 18.219 1 85 20 PHE B CA 1
ATOM 1043 C C . PHE B 1 20 ? -1.996 5.562 17.906 1 85 20 PHE B C 1
ATOM 1045 O O . PHE B 1 20 ? -0.776 5.391 17.859 1 85 20 PHE B O 1
ATOM 1052 N N . GLN B 1 21 ? -2.83 4.645 17.703 1 85.94 21 GLN B N 1
ATOM 1053 C CA . GLN B 1 21 ? -2.396 3.291 17.375 1 85.94 21 GLN B CA 1
ATOM 1054 C C . GLN B 1 21 ? -1.616 3.264 16.062 1 85.94 21 GLN B C 1
ATOM 1056 O O . GLN B 1 21 ? -0.571 2.617 15.969 1 85.94 21 GLN B O 1
ATOM 1061 N N . ILE B 1 22 ? -2.094 3.977 15.172 1 86.94 22 ILE B N 1
ATOM 1062 C CA . ILE B 1 22 ? -1.438 4.039 13.867 1 86.94 22 ILE B CA 1
ATOM 1063 C C . ILE B 1 22 ? -0.064 4.688 14.008 1 86.94 22 ILE B C 1
ATOM 1065 O O . ILE B 1 22 ? 0.938 4.141 13.539 1 86.94 22 ILE B O 1
ATOM 1069 N N . LYS B 1 23 ? -0.117 5.75 14.664 1 88.5 23 LYS B N 1
ATOM 1070 C CA . LYS B 1 23 ? 1.121 6.496 14.875 1 88.5 23 LYS B CA 1
ATOM 1071 C C . LYS B 1 23 ? 2.189 5.617 15.516 1 88.5 23 LYS B C 1
ATOM 1073 O O . LYS B 1 23 ? 3.33 5.578 15.055 1 88.5 23 LYS B O 1
ATOM 1078 N N . ASN B 1 24 ? 1.833 4.949 16.516 1 90.25 24 ASN B N 1
ATOM 1079 C CA . ASN B 1 24 ? 2.783 4.102 17.219 1 90.25 24 ASN B CA 1
ATOM 1080 C C . ASN B 1 24 ? 3.324 2.992 16.328 1 90.25 24 ASN B C 1
ATOM 1082 O O . ASN B 1 24 ? 4.523 2.709 16.344 1 90.25 24 ASN B O 1
ATOM 1086 N N . LEU B 1 25 ? 2.473 2.404 15.625 1 87.88 25 LEU B N 1
ATOM 1087 C CA . LEU B 1 25 ? 2.881 1.313 14.75 1 87.88 25 LEU B CA 1
ATOM 1088 C C . LEU B 1 25 ? 3.822 1.815 13.656 1 87.88 25 LEU B C 1
ATOM 1090 O O . LEU B 1 25 ? 4.824 1.167 13.344 1 87.88 25 LEU B O 1
ATOM 1094 N N . LEU B 1 26 ? 3.498 2.969 13.086 1 90.5 26 LEU B N 1
ATOM 1095 C CA . LEU B 1 26 ? 4.324 3.545 12.031 1 90.5 26 LEU B CA 1
ATOM 1096 C C . LEU B 1 26 ? 5.719 3.879 12.547 1 90.5 26 LEU B C 1
ATOM 1098 O O . LEU B 1 26 ? 6.711 3.67 11.852 1 90.5 26 LEU B O 1
ATOM 1102 N N . GLN B 1 27 ? 5.777 4.336 13.727 1 90 27 GLN B N 1
ATOM 1103 C CA . GLN B 1 27 ? 7.055 4.691 14.336 1 90 27 GLN B CA 1
ATOM 1104 C C . GLN B 1 27 ? 7.855 3.445 14.703 1 90 27 GLN B C 1
ATOM 1106 O O . GLN B 1 27 ? 9.07 3.396 14.492 1 90 27 GLN B O 1
ATOM 1111 N N . GLU B 1 28 ? 7.156 2.492 15.188 1 89 28 GLU B N 1
ATOM 1112 C CA . GLU B 1 28 ? 7.809 1.249 15.594 1 89 28 GLU B CA 1
ATOM 1113 C C . GLU B 1 28 ? 8.445 0.549 14.391 1 89 28 GLU B C 1
ATOM 1115 O O . GLU B 1 28 ? 9.562 0.037 14.492 1 89 28 GLU B O 1
ATOM 1120 N N . TRP B 1 29 ? 7.809 0.6 13.328 1 87.94 29 TRP B N 1
ATOM 1121 C CA . TRP B 1 29 ? 8.289 -0.119 12.148 1 87.94 29 TRP B CA 1
ATOM 1122 C C . TRP B 1 29 ? 9.195 0.766 11.305 1 87.94 29 TRP B C 1
ATOM 1124 O O . TRP B 1 29 ? 9.82 0.293 10.352 1 87.94 29 TRP B O 1
ATOM 1134 N N . ARG B 1 30 ? 9.273 2.09 11.625 1 90.19 30 ARG B N 1
ATOM 1135 C CA . ARG B 1 30 ? 10.062 3.049 10.859 1 90.19 30 ARG B CA 1
ATOM 1136 C C . ARG B 1 30 ? 9.68 3.012 9.383 1 90.19 30 ARG B C 1
ATOM 1138 O O . ARG B 1 30 ? 10.547 2.885 8.516 1 90.19 30 ARG B O 1
ATOM 1145 N N . ALA B 1 31 ? 8.414 3.102 9.117 1 93.19 31 ALA B N 1
ATOM 1146 C CA . ALA B 1 31 ? 7.895 3.012 7.758 1 93.19 31 ALA B CA 1
ATOM 1147 C C . ALA B 1 31 ? 8.383 4.18 6.906 1 93.19 31 ALA B C 1
ATOM 1149 O O . ALA B 1 31 ? 8.523 5.301 7.398 1 93.19 31 ALA B O 1
ATOM 1150 N N . ASP B 1 32 ? 8.648 3.891 5.629 1 94.5 32 ASP B N 1
ATOM 1151 C CA . ASP B 1 32 ? 9.07 4.922 4.684 1 94.5 32 ASP B CA 1
ATOM 1152 C C . ASP B 1 32 ? 7.938 5.289 3.729 1 94.5 32 ASP B C 1
ATOM 1154 O O . ASP B 1 32 ? 7.867 6.422 3.248 1 94.5 32 ASP B O 1
ATOM 1158 N N . ILE B 1 33 ? 7.148 4.332 3.422 1 94.5 33 ILE B N 1
ATOM 1159 C CA . ILE B 1 33 ? 5.953 4.484 2.604 1 94.5 33 ILE B CA 1
ATOM 1160 C C . ILE B 1 33 ? 4.762 3.83 3.305 1 94.5 33 ILE B C 1
ATOM 1162 O O . ILE B 1 33 ? 4.852 2.686 3.756 1 94.5 33 ILE B O 1
ATOM 1166 N N . ILE B 1 34 ? 3.668 4.504 3.406 1 95.31 34 ILE B N 1
ATOM 1167 C CA . ILE B 1 34 ? 2.516 4.023 4.16 1 95.31 34 ILE B CA 1
ATOM 1168 C C . ILE B 1 34 ? 1.268 4.074 3.281 1 95.31 34 ILE B C 1
ATOM 1170 O O . ILE B 1 34 ? 1.009 5.082 2.617 1 95.31 34 ILE B O 1
ATOM 1174 N N . CYS B 1 35 ? 0.59 3.016 3.273 1 93.81 35 CYS B N 1
ATOM 1175 C CA . CYS B 1 35 ? -0.686 2.932 2.57 1 93.81 35 CYS B CA 1
ATOM 1176 C C . CYS B 1 35 ? -1.825 2.648 3.543 1 93.81 35 CYS B C 1
ATOM 1178 O O . CYS B 1 35 ? -1.938 1.538 4.066 1 93.81 35 CYS B O 1
ATOM 1180 N N . LEU B 1 36 ? -2.684 3.623 3.756 1 91.88 36 LEU B N 1
ATOM 1181 C CA . LEU B 1 36 ? -3.859 3.469 4.605 1 91.88 36 LEU B CA 1
ATOM 1182 C C . LEU B 1 36 ? -5.129 3.398 3.766 1 91.88 36 LEU B C 1
ATOM 1184 O O . LEU B 1 36 ? -5.301 4.172 2.82 1 91.88 36 LEU B O 1
ATOM 1188 N N . GLN B 1 37 ? -5.961 2.477 4.047 1 87.94 37 GLN B N 1
ATOM 1189 C CA . GLN B 1 37 ? -7.234 2.352 3.346 1 87.94 37 GLN B CA 1
ATOM 1190 C C . GLN B 1 37 ? -8.406 2.514 4.309 1 87.94 37 GLN B C 1
ATOM 1192 O O . GLN B 1 37 ? -8.25 2.371 5.52 1 87.94 37 GLN B O 1
ATOM 1197 N N . GLU B 1 38 ? -9.602 2.824 3.82 1 87.31 38 GLU B N 1
ATOM 1198 C CA . GLU B 1 38 ? -10.836 3.088 4.555 1 87.31 38 GLU B CA 1
ATOM 1199 C C . GLU B 1 38 ? -10.625 4.16 5.621 1 87.31 38 GLU B C 1
ATOM 1201 O O . GLU B 1 38 ? -11 3.977 6.781 1 87.31 38 GLU B O 1
ATOM 1206 N N . THR B 1 39 ? -9.977 5.184 5.281 1 89.62 39 THR B N 1
ATOM 1207 C CA . THR B 1 39 ? -9.703 6.273 6.211 1 89.62 39 THR B CA 1
ATOM 1208 C C . THR B 1 39 ? -10.992 7.004 6.586 1 89.62 39 THR B C 1
ATOM 1210 O O . THR B 1 39 ? -11.078 7.605 7.66 1 89.62 39 THR B O 1
ATOM 1213 N N . LYS B 1 40 ? -11.977 6.957 5.672 1 88.12 40 LYS B N 1
ATOM 1214 C CA . LYS B 1 40 ? -13.258 7.633 5.805 1 88.12 40 LYS B CA 1
ATOM 1215 C C . LYS B 1 40 ? -13.078 9.148 5.883 1 88.12 40 LYS B C 1
ATOM 1217 O O . LYS B 1 40 ? -13.906 9.844 6.469 1 88.12 40 LYS B O 1
ATOM 1222 N N . LEU B 1 41 ? -11.93 9.57 5.344 1 89.62 41 LEU B N 1
ATOM 1223 C CA . LEU B 1 41 ? -11.648 11 5.332 1 89.62 41 LEU B CA 1
ATOM 1224 C C . LEU B 1 41 ? -12.102 11.641 4.023 1 89.62 41 LEU B C 1
ATOM 1226 O O . LEU B 1 41 ? -11.852 11.086 2.945 1 89.62 41 LEU B O 1
ATOM 1230 N N . LYS B 1 42 ? -12.758 12.773 4.148 1 91.06 42 LYS B N 1
ATOM 1231 C CA . LYS B 1 42 ? -13.18 13.523 2.969 1 91.06 42 LYS B CA 1
ATOM 1232 C C . LYS B 1 42 ? -12.07 14.461 2.492 1 91.06 42 LYS B C 1
ATOM 1234 O O . LYS B 1 42 ? -12.094 14.922 1.35 1 91.06 42 LYS B O 1
ATOM 1239 N N . PHE B 1 43 ? -11.266 14.758 3.355 1 93.19 43 PHE B N 1
ATOM 1240 C CA . PHE B 1 43 ? -10.141 15.641 3.057 1 93.19 43 PHE B CA 1
ATOM 1241 C C . PHE B 1 43 ? -8.938 15.297 3.926 1 93.19 43 PHE B C 1
ATOM 1243 O O . PHE B 1 43 ? -9.094 14.883 5.074 1 93.19 43 PHE B O 1
ATOM 1250 N N . VAL B 1 44 ? -7.738 15.391 3.275 1 93.69 44 VAL B N 1
ATOM 1251 C CA . VAL B 1 44 ? -6.512 15.156 4.027 1 93.69 44 VAL B CA 1
ATOM 1252 C C . VAL B 1 44 ? -5.617 16.391 3.951 1 93.69 44 VAL B C 1
ATOM 1254 O O . VAL B 1 44 ? -5.246 16.828 2.859 1 93.69 44 VAL B O 1
ATOM 1257 N N . SER B 1 45 ? -5.328 16.891 5.102 1 94.31 45 SER B N 1
ATOM 1258 C CA . SER B 1 45 ? -4.449 18.062 5.203 1 94.31 45 SER B CA 1
ATOM 1259 C C . SER B 1 45 ? -3.104 17.688 5.812 1 94.31 45 SER B C 1
ATOM 1261 O O . SER B 1 45 ? -2.92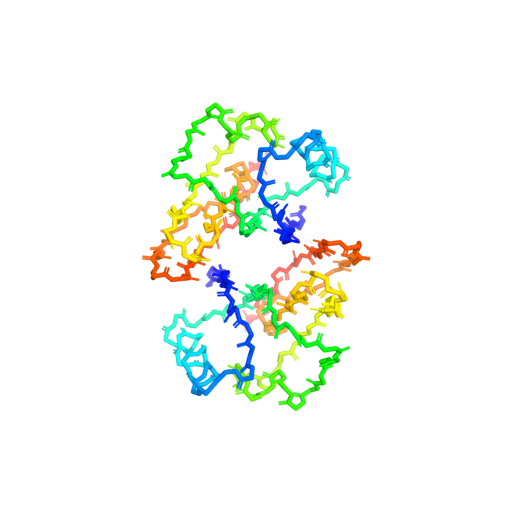 16.547 6.273 1 94.31 45 SER B O 1
ATOM 1263 N N . ARG B 1 46 ? -2.203 18.641 5.828 1 94.56 46 ARG B N 1
ATOM 1264 C CA . ARG B 1 46 ? -0.91 18.469 6.477 1 94.56 46 ARG B CA 1
ATOM 1265 C C . ARG B 1 46 ? -1.082 18.156 7.961 1 94.56 46 ARG B C 1
ATOM 1267 O O . ARG B 1 46 ? -0.34 17.344 8.516 1 94.56 46 ARG B O 1
ATOM 1274 N N . ARG B 1 47 ? -2.047 18.75 8.523 1 92.62 47 ARG B N 1
ATOM 1275 C CA . ARG B 1 47 ? -2.299 18.531 9.945 1 92.62 47 ARG B CA 1
ATOM 1276 C C . ARG B 1 47 ? -2.656 17.078 10.211 1 92.62 47 ARG B C 1
ATOM 1278 O O . ARG B 1 47 ? -2.146 16.469 11.156 1 92.62 47 ARG B O 1
ATOM 1285 N N . ILE B 1 48 ? -3.484 16.484 9.406 1 90.44 48 ILE B N 1
ATOM 1286 C CA . ILE B 1 48 ? -3.898 15.102 9.562 1 90.44 48 ILE B CA 1
ATOM 1287 C C . ILE B 1 48 ? -2.699 14.18 9.359 1 90.44 48 ILE B C 1
ATOM 1289 O O . ILE B 1 48 ? -2.459 13.273 10.172 1 90.44 48 ILE B O 1
ATOM 1293 N N . VAL B 1 49 ? -1.896 14.438 8.336 1 93.62 49 VAL B N 1
ATOM 1294 C CA . VAL B 1 49 ? -0.729 13.625 8.016 1 93.62 49 VAL B CA 1
ATOM 1295 C C . VAL B 1 49 ? 0.262 13.664 9.18 1 93.62 49 VAL B C 1
ATOM 1297 O O . VAL B 1 49 ? 0.775 12.625 9.602 1 93.62 49 VAL B O 1
ATOM 1300 N N . GLN B 1 50 ? 0.426 14.828 9.727 1 92.06 50 GLN B N 1
ATOM 1301 C CA . GLN B 1 50 ? 1.363 14.984 10.836 1 92.06 50 GLN B CA 1
ATOM 1302 C C . GLN B 1 50 ? 0.838 14.312 12.102 1 92.06 50 GLN B C 1
ATOM 1304 O O . GLN B 1 50 ? 1.614 13.773 12.891 1 92.06 50 GLN B O 1
ATOM 1309 N N . SER B 1 51 ? -0.424 14.352 12.234 1 88.88 51 SER B N 1
ATOM 1310 C CA . SER B 1 51 ? -1.01 13.75 13.43 1 88.88 51 SER B CA 1
ATOM 1311 C C . SER B 1 51 ? -0.9 12.234 13.391 1 88.88 51 SER B C 1
ATOM 1313 O O . SER B 1 51 ? -0.708 11.594 14.43 1 88.88 51 SER B O 1
ATOM 1315 N N . VAL B 1 52 ? -0.91 11.672 12.281 1 89.12 52 VAL B N 1
ATOM 1316 C CA . VAL B 1 52 ? -0.958 10.219 12.156 1 89.12 52 VAL B CA 1
ATOM 1317 C C . VAL B 1 52 ? 0.46 9.656 12.078 1 89.12 52 VAL B C 1
ATOM 1319 O O . VAL B 1 52 ? 0.729 8.555 12.562 1 89.12 52 VAL B O 1
ATOM 1322 N N . TRP B 1 53 ? 1.377 10.297 11.492 1 91.69 53 TRP B N 1
ATOM 1323 C CA . TRP B 1 53 ? 2.697 9.727 11.242 1 91.69 53 TRP B CA 1
ATOM 1324 C C . TRP B 1 53 ? 3.773 10.492 12.008 1 91.69 53 TRP B C 1
ATOM 1326 O O . TRP B 1 53 ? 4.828 9.938 12.32 1 91.69 53 TRP B O 1
ATOM 1336 N N . ASN B 1 54 ? 3.588 11.758 12.289 1 90.5 54 ASN B N 1
ATOM 1337 C CA . ASN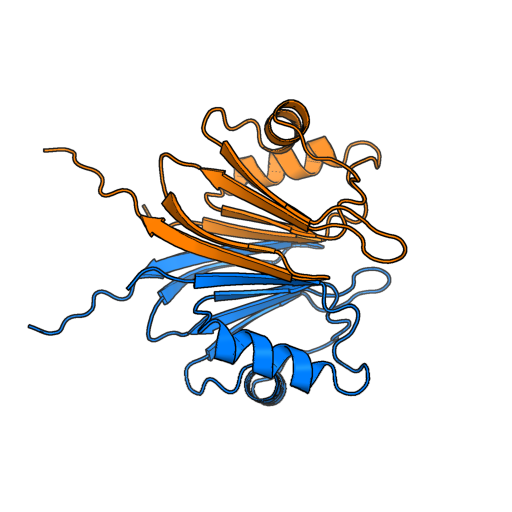 B 1 54 ? 4.566 12.617 12.945 1 90.5 54 ASN B CA 1
ATOM 1338 C C . ASN B 1 54 ? 5.891 12.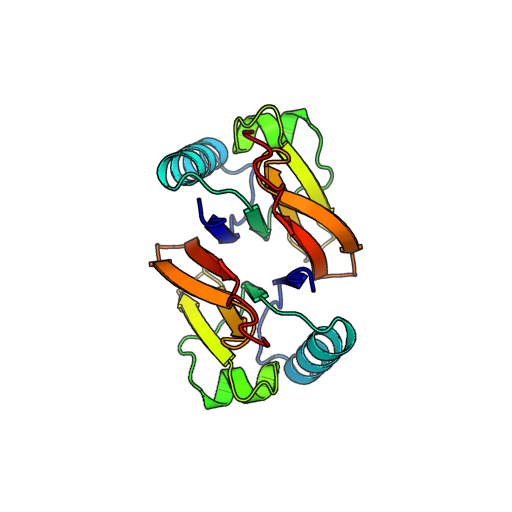641 12.188 1 90.5 54 ASN B C 1
ATOM 1340 O O . ASN B 1 54 ? 6.953 12.477 12.789 1 90.5 54 ASN B O 1
ATOM 1344 N N . CYS B 1 55 ? 5.828 12.688 10.891 1 92.5 55 CYS B N 1
ATOM 1345 C CA . CYS B 1 55 ? 6.98 12.852 10.008 1 92.5 55 CYS B CA 1
ATOM 1346 C C . CYS B 1 55 ? 6.961 14.219 9.328 1 92.5 55 CYS B C 1
ATOM 1348 O O . CYS B 1 55 ? 6.113 14.477 8.477 1 92.5 55 CYS B O 1
ATOM 1350 N N . THR B 1 56 ? 7.926 15.031 9.742 1 93.25 56 THR B N 1
ATOM 1351 C CA . THR B 1 56 ? 7.988 16.406 9.266 1 93.25 56 THR B CA 1
ATOM 1352 C C . THR B 1 56 ? 8.18 16.453 7.754 1 93.25 56 THR B C 1
ATOM 1354 O O . THR B 1 56 ? 7.73 17.391 7.094 1 93.25 56 THR B O 1
ATOM 1357 N N . TYR B 1 57 ? 8.727 15.477 7.113 1 95.38 57 TYR B N 1
ATOM 1358 C CA . TYR B 1 57 ? 9.07 15.484 5.695 1 95.38 57 TYR B CA 1
ATOM 1359 C C . TYR B 1 57 ? 8.094 14.633 4.891 1 95.38 57 TYR B C 1
ATOM 1361 O O . TYR B 1 57 ? 8.383 14.25 3.756 1 95.38 57 TYR B O 1
ATOM 1369 N N . ALA B 1 58 ? 6.984 14.375 5.523 1 96.12 58 ALA B N 1
ATOM 1370 C CA . ALA B 1 58 ? 5.996 13.523 4.867 1 96.12 58 ALA B CA 1
ATOM 1371 C C . ALA B 1 58 ? 5.34 14.25 3.697 1 96.12 58 ALA B C 1
ATOM 1373 O O . ALA B 1 58 ? 5.027 15.445 3.793 1 96.12 58 ALA B O 1
ATOM 1374 N N . ASP B 1 59 ? 5.246 13.633 2.564 1 97.25 59 ASP B N 1
ATOM 1375 C CA . ASP B 1 59 ? 4.301 13.992 1.509 1 97.25 59 ASP B CA 1
ATOM 1376 C C . ASP B 1 59 ? 3.238 12.906 1.337 1 97.25 59 ASP B C 1
ATOM 1378 O O . ASP B 1 59 ? 3.318 11.844 1.965 1 97.25 59 ASP B O 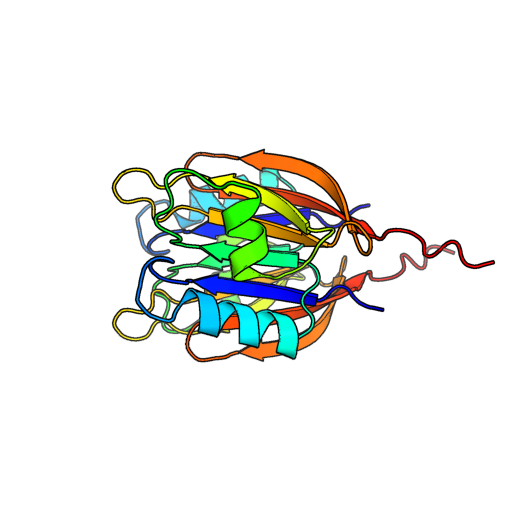1
ATOM 1382 N N . TRP B 1 60 ? 2.133 13.281 0.636 1 97.06 60 TRP B N 1
ATOM 1383 C CA . TRP B 1 60 ? 1.045 12.312 0.595 1 97.06 60 TRP B CA 1
ATOM 1384 C C . TRP B 1 60 ? 0.179 12.516 -0.644 1 97.06 60 TRP B C 1
ATOM 1386 O O . TRP B 1 60 ? 0.256 13.562 -1.297 1 97.06 60 TRP B O 1
ATOM 1396 N N . VAL B 1 61 ? -0.479 11.562 -1.028 1 96.5 61 VAL B N 1
ATOM 1397 C CA . VAL B 1 61 ? -1.59 11.555 -1.974 1 96.5 61 VAL B CA 1
ATOM 1398 C C . VAL B 1 61 ? -2.764 10.773 -1.383 1 96.5 61 VAL B C 1
ATOM 1400 O O . VAL B 1 61 ? -2.568 9.852 -0.586 1 96.5 61 VAL B O 1
ATOM 1403 N N . TYR B 1 62 ? -4.02 11.289 -1.686 1 94.56 62 TYR B N 1
ATOM 1404 C CA . TYR B 1 62 ? -5.141 10.586 -1.078 1 94.56 62 TYR B CA 1
ATOM 1405 C C . TYR B 1 62 ? -6.336 10.547 -2.021 1 94.56 62 TYR B C 1
ATOM 1407 O O . TYR B 1 62 ? -6.422 11.344 -2.959 1 94.56 62 TYR B O 1
ATOM 1415 N N . LEU B 1 63 ? -7.09 9.555 -1.875 1 92.94 63 LEU B N 1
ATOM 1416 C CA . LEU B 1 63 ? -8.438 9.461 -2.432 1 92.94 63 LEU B CA 1
ATOM 1417 C C . LEU B 1 63 ? -9.492 9.664 -1.349 1 92.94 63 LEU B C 1
ATOM 1419 O O . LEU B 1 63 ? -9.531 8.922 -0.368 1 92.94 63 LEU B O 1
ATOM 1423 N N . ALA B 1 64 ? -10.328 10.641 -1.562 1 93 64 ALA B N 1
ATOM 1424 C CA . ALA B 1 64 ? -11.352 10.984 -0.573 1 93 64 ALA B CA 1
ATOM 1425 C C . ALA B 1 64 ? -12.414 9.891 -0.492 1 93 64 ALA B C 1
ATOM 1427 O O . ALA B 1 64 ? -12.695 9.211 -1.482 1 93 64 ALA B O 1
ATOM 1428 N N . SER B 1 65 ? -12.875 9.75 0.751 1 89.69 65 SER B N 1
ATOM 1429 C CA . SER B 1 65 ? -14.016 8.844 0.904 1 89.69 65 SER B CA 1
ATOM 1430 C C . SER B 1 65 ? -15.242 9.375 0.176 1 89.69 65 SER B C 1
ATOM 1432 O O . SER B 1 65 ? -15.492 10.586 0.167 1 89.69 65 SER B O 1
ATOM 1434 N N . ASN B 1 66 ? -15.766 8.414 -0.533 1 81.5 66 ASN B N 1
ATOM 1435 C CA . ASN B 1 66 ? -17.016 8.727 -1.227 1 81.5 66 ASN B CA 1
ATOM 1436 C C . ASN B 1 66 ? -18.016 7.59 -1.102 1 81.5 66 ASN B C 1
ATOM 1438 O O . ASN B 1 66 ? -17.812 6.5 -1.641 1 81.5 66 ASN B O 1
ATOM 1442 N N . GLY B 1 67 ? -19.125 7.973 -0.431 1 71.75 67 GLY B N 1
ATOM 1443 C CA . GLY B 1 67 ? -20.141 6.938 -0.238 1 71.75 67 GLY B CA 1
ATOM 1444 C C . GLY B 1 67 ? -19.609 5.715 0.486 1 71.75 67 GLY B C 1
ATOM 1445 O O . GLY B 1 67 ? -19.141 5.816 1.622 1 71.75 67 GLY B O 1
ATOM 1446 N N . ALA B 1 68 ? -19.547 4.637 -0.333 1 63.19 68 ALA B N 1
ATOM 1447 C CA . ALA B 1 68 ? -19.141 3.348 0.221 1 63.19 68 ALA B CA 1
ATOM 1448 C C . ALA B 1 68 ? -17.625 3.203 0.192 1 63.19 68 ALA B C 1
ATOM 1450 O O . ALA B 1 68 ? -17.062 2.35 0.883 1 63.19 68 ALA B O 1
ATOM 1451 N N . SER B 1 69 ? -17 4.172 -0.494 1 65.25 69 SER B N 1
ATOM 1452 C CA . SER B 1 69 ? -15.547 4.074 -0.576 1 65.25 69 SER B CA 1
ATOM 1453 C C . SER B 1 69 ? -14.883 4.688 0.651 1 65.25 69 SER B C 1
ATOM 1455 O O . SER B 1 69 ? -15.148 5.844 0.995 1 65.25 69 SER B O 1
ATOM 1457 N N . GLY B 1 70 ? -14.109 3.971 1.338 1 80.56 70 GLY B N 1
ATOM 1458 C CA . GLY B 1 70 ? -13.609 4.332 2.654 1 80.56 70 GLY B CA 1
ATOM 1459 C C . GLY B 1 70 ? -12.398 5.246 2.604 1 80.56 70 GLY B C 1
ATOM 1460 O O . GLY B 1 70 ? -11.859 5.625 3.645 1 80.56 70 GLY B O 1
ATOM 1461 N N . GLY B 1 71 ? -11.961 5.719 1.276 1 89.44 71 GLY B N 1
ATOM 1462 C CA . GLY B 1 71 ? -10.844 6.637 1.17 1 89.44 71 GLY B CA 1
ATOM 1463 C C . GLY B 1 71 ? -9.492 5.941 1.242 1 89.44 71 GLY B C 1
ATOM 1464 O O . GLY B 1 71 ? -9.352 4.914 1.909 1 89.44 71 GLY B O 1
ATOM 1465 N N . ILE B 1 72 ? -8.516 6.43 0.564 1 92 72 ILE B N 1
ATOM 1466 C CA . ILE B 1 72 ? -7.148 5.914 0.576 1 92 72 ILE B CA 1
ATOM 1467 C C . ILE B 1 72 ? -6.172 7.059 0.839 1 92 72 ILE B C 1
ATOM 1469 O O . ILE B 1 72 ? -6.324 8.156 0.295 1 92 72 ILE B O 1
ATOM 1473 N N . LEU B 1 73 ? -5.25 6.781 1.743 1 94.06 73 LEU B N 1
ATOM 1474 C CA . LEU B 1 73 ? -4.188 7.742 2.02 1 94.06 73 LEU B CA 1
ATOM 1475 C C . LEU B 1 73 ? -2.814 7.094 1.873 1 94.06 73 LEU B C 1
ATOM 1477 O O . LEU B 1 73 ? -2.531 6.078 2.516 1 94.06 73 LEU B O 1
ATOM 1481 N N . ARG B 1 74 ? -1.996 7.66 0.969 1 95.88 74 ARG B N 1
ATOM 1482 C CA . ARG B 1 74 ? -0.607 7.246 0.803 1 95.88 74 ARG B CA 1
ATOM 1483 C C . ARG B 1 74 ? 0.351 8.352 1.233 1 95.88 74 ARG B C 1
ATOM 1485 O O . ARG B 1 74 ? 0.249 9.484 0.761 1 95.88 74 ARG B O 1
ATOM 1492 N N . MET B 1 75 ? 1.202 7.957 2.107 1 96.38 75 MET B N 1
ATOM 1493 C CA . MET B 1 75 ? 2.203 8.906 2.588 1 96.38 75 MET B CA 1
ATOM 1494 C C . MET B 1 75 ? 3.609 8.344 2.426 1 96.38 75 MET B C 1
ATOM 1496 O O . MET B 1 75 ? 3.799 7.125 2.43 1 96.38 75 MET B O 1
ATOM 1500 N N . TRP B 1 76 ? 4.562 9.273 2.32 1 96.12 76 TRP B N 1
ATOM 1501 C CA . TRP B 1 76 ? 5.941 8.812 2.221 1 96.12 76 TRP B CA 1
ATOM 1502 C C . TRP B 1 76 ? 6.906 9.852 2.779 1 96.12 76 TRP B C 1
ATOM 1504 O O . TRP B 1 76 ? 6.582 11.039 2.846 1 96.12 76 TRP B O 1
ATOM 1514 N N . ASP B 1 77 ? 8.039 9.383 3.213 1 95.19 77 ASP B N 1
ATOM 1515 C CA . ASP B 1 77 ? 9.133 10.227 3.682 1 95.19 77 ASP B CA 1
ATOM 1516 C C . ASP B 1 77 ? 9.984 10.719 2.512 1 95.19 77 ASP B C 1
ATOM 1518 O O . ASP B 1 77 ? 10.711 9.938 1.896 1 95.19 77 ASP B O 1
ATOM 1522 N N . ARG B 1 78 ? 10 11.984 2.268 1 94.81 78 ARG B N 1
ATOM 1523 C CA . ARG B 1 78 ? 10.656 12.562 1.098 1 94.81 78 ARG B CA 1
ATOM 1524 C C . ARG B 1 78 ? 12.172 12.461 1.219 1 94.81 78 ARG B C 1
ATOM 1526 O O . ARG B 1 78 ? 12.891 12.648 0.236 1 94.81 78 ARG B O 1
ATOM 1533 N N . ARG B 1 79 ? 12.672 12.219 2.348 1 92.81 79 ARG B N 1
ATOM 1534 C CA . ARG B 1 79 ? 14.117 12.062 2.521 1 92.81 79 ARG B CA 1
ATOM 1535 C C . ARG B 1 79 ? 14.594 10.711 2.01 1 92.81 79 ARG B C 1
ATOM 1537 O O . ARG B 1 79 ? 15.781 10.523 1.733 1 92.81 79 ARG B O 1
ATOM 1544 N N . VAL B 1 80 ? 13.648 9.797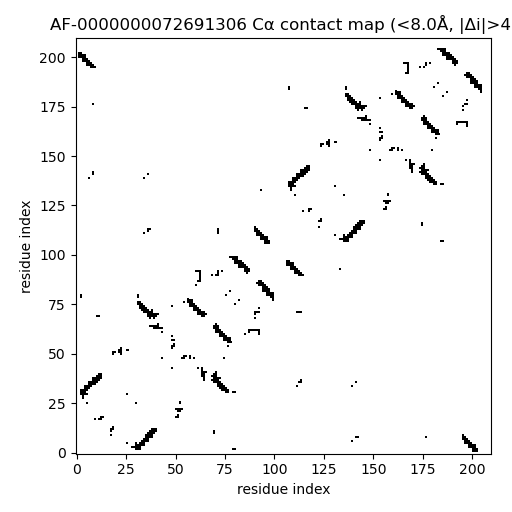 1.985 1 91.44 80 VAL B N 1
ATOM 1545 C CA . VAL B 1 80 ? 14.008 8.422 1.674 1 91.44 80 VAL B CA 1
ATOM 1546 C C . VAL B 1 80 ? 13.641 8.109 0.225 1 91.44 80 VAL B C 1
ATOM 1548 O O . VAL B 1 80 ? 14.414 7.469 -0.494 1 91.44 80 VAL B O 1
ATOM 1551 N N . VAL B 1 81 ? 12.391 8.578 -0.192 1 91.62 81 VAL B N 1
ATOM 1552 C CA . VAL B 1 81 ? 11.945 8.281 -1.55 1 91.62 81 VAL B CA 1
ATOM 1553 C C . VAL B 1 81 ? 11.398 9.555 -2.199 1 91.62 81 VAL B C 1
ATOM 1555 O O . VAL B 1 81 ? 10.797 10.398 -1.524 1 91.62 81 VAL B O 1
ATOM 1558 N N . GLU B 1 82 ? 11.664 9.609 -3.447 1 92.5 82 GLU B N 1
ATOM 1559 C CA . GLU B 1 82 ? 11.07 10.656 -4.277 1 92.5 82 GLU B CA 1
ATOM 1560 C C . GLU B 1 82 ? 9.891 10.117 -5.078 1 92.5 82 GLU B C 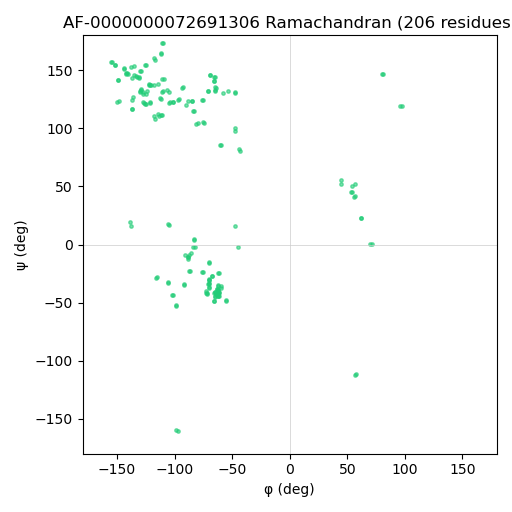1
ATOM 1562 O O . GLU B 1 82 ? 10.016 9.125 -5.797 1 92.5 82 GLU B O 1
ATOM 1567 N N . GLN B 1 83 ? 8.75 10.758 -4.871 1 93.31 83 GLN B N 1
ATOM 1568 C CA . GLN B 1 83 ? 7.582 10.383 -5.664 1 93.31 83 GLN B CA 1
ATOM 1569 C C . GLN B 1 83 ? 7.68 10.93 -7.082 1 93.31 83 GLN B C 1
ATOM 1571 O O . GLN B 1 83 ? 7.859 12.133 -7.281 1 93.31 83 GLN B O 1
ATOM 1576 N N . MET B 1 84 ? 7.59 10.078 -8.07 1 91.62 84 MET B N 1
ATOM 1577 C CA . MET B 1 84 ? 7.824 10.453 -9.461 1 91.62 84 MET B CA 1
ATOM 1578 C C . MET B 1 84 ? 6.508 10.711 -10.188 1 91.62 84 MET B C 1
ATOM 1580 O O . MET B 1 84 ? 6.359 11.719 -10.883 1 91.62 84 MET B O 1
ATOM 1584 N N . GLU B 1 85 ? 5.641 9.812 -10.125 1 91.56 85 GLU B N 1
ATOM 1585 C CA . GLU B 1 85 ? 4.328 9.914 -10.75 1 91.56 85 GLU B CA 1
ATOM 1586 C C . GLU B 1 85 ? 3.242 9.32 -9.852 1 91.56 85 GLU B C 1
ATOM 1588 O O . GLU B 1 85 ? 3.521 8.461 -9.016 1 91.56 85 GLU B O 1
ATOM 1593 N N . ASP B 1 86 ? 2.072 9.953 -9.969 1 91 86 ASP B N 1
ATOM 1594 C CA . ASP B 1 86 ? 0.941 9.367 -9.258 1 91 86 ASP B CA 1
ATOM 1595 C C . ASP B 1 86 ? -0.308 9.336 -10.133 1 91 86 ASP B C 1
ATOM 1597 O O . ASP B 1 86 ? -0.399 10.078 -11.117 1 91 86 ASP B O 1
ATOM 1601 N N . PHE B 1 87 ? -1.104 8.422 -9.812 1 90.25 87 PHE B N 1
ATOM 1602 C CA . PHE B 1 87 ? -2.428 8.281 -10.414 1 90.25 87 PHE B CA 1
ATOM 1603 C C . PHE B 1 87 ? -3.471 7.969 -9.344 1 90.25 87 PHE B C 1
ATOM 1605 O O . PHE B 1 87 ? -3.295 7.047 -8.547 1 90.25 87 PHE B O 1
ATOM 1612 N N . VAL B 1 88 ? -4.504 8.82 -9.305 1 91.88 88 VAL B N 1
ATOM 1613 C CA . VAL B 1 88 ? -5.629 8.578 -8.398 1 91.88 88 VAL B CA 1
ATOM 1614 C C . VAL B 1 88 ? -6.887 8.281 -9.211 1 91.88 88 VAL B C 1
ATOM 1616 O O . VAL B 1 88 ? -7.402 9.156 -9.914 1 91.88 88 VAL B O 1
ATOM 1619 N N . GLY B 1 89 ? -7.301 7.012 -9.109 1 86.62 89 GLY B N 1
ATOM 1620 C CA . GLY B 1 89 ? -8.523 6.605 -9.781 1 86.62 89 GLY B CA 1
ATOM 1621 C C . GLY B 1 89 ? -9.734 6.605 -8.859 1 86.62 89 GLY B C 1
ATOM 1622 O O . GLY B 1 89 ? -9.742 7.297 -7.84 1 86.62 89 GLY B O 1
ATOM 1623 N N . GLU B 1 90 ? -10.766 5.898 -9.234 1 82.81 90 GLU B N 1
ATOM 1624 C CA . GLU B 1 90 ? -12 5.863 -8.461 1 82.81 90 GLU B CA 1
ATOM 1625 C C . GLU B 1 90 ? -11.805 5.109 -7.148 1 82.81 90 GLU B C 1
ATOM 1627 O O . GLU B 1 90 ? -12.344 5.504 -6.113 1 82.81 90 GLU B O 1
ATOM 1632 N N . CYS B 1 91 ? -10.992 4.078 -7.242 1 84.25 91 CYS B N 1
ATOM 1633 C CA . CYS B 1 91 ? -10.789 3.27 -6.043 1 84.25 91 CYS B CA 1
ATOM 1634 C C . CYS B 1 91 ? -9.32 2.889 -5.883 1 84.25 91 CYS B C 1
ATOM 1636 O O . CYS B 1 91 ? -9 1.935 -5.172 1 84.25 91 CYS B O 1
ATOM 1638 N N . THR B 1 92 ? -8.516 3.648 -6.648 1 87.31 92 THR B N 1
ATOM 1639 C CA . THR B 1 92 ? -7.117 3.229 -6.672 1 87.31 92 THR B CA 1
ATOM 1640 C C . THR B 1 92 ? -6.188 4.43 -6.527 1 87.31 92 THR B C 1
ATOM 1642 O O . THR B 1 92 ? -6.508 5.531 -6.98 1 87.31 92 THR B O 1
ATOM 1645 N N . VAL B 1 93 ? -5.078 4.191 -5.867 1 91.75 93 VAL B N 1
ATOM 1646 C CA . VAL B 1 93 ? -3.971 5.141 -5.836 1 91.75 93 VAL B CA 1
ATOM 1647 C C . VAL B 1 93 ? -2.68 4.438 -6.254 1 91.75 93 VAL B C 1
ATOM 1649 O O . VAL B 1 93 ? -2.324 3.396 -5.699 1 91.75 93 VAL B O 1
ATOM 1652 N N . ALA B 1 94 ? -2.061 4.996 -7.32 1 91.56 94 ALA B N 1
ATOM 1653 C CA . ALA B 1 94 ? -0.796 4.457 -7.812 1 91.56 94 ALA B CA 1
ATOM 1654 C C . ALA B 1 94 ? 0.295 5.523 -7.805 1 91.56 94 ALA B C 1
ATOM 1656 O O . ALA B 1 94 ? 0.036 6.688 -8.125 1 91.56 94 ALA B O 1
ATOM 1657 N N . CYS B 1 95 ? 1.46 5.031 -7.359 1 93.06 95 CYS B N 1
ATOM 1658 C CA . CYS B 1 95 ? 2.59 5.953 -7.336 1 93.06 95 CYS B CA 1
ATOM 1659 C C . CYS B 1 95 ? 3.879 5.242 -7.734 1 93.06 95 CYS B C 1
ATOM 1661 O O . CYS B 1 95 ? 4.062 4.062 -7.434 1 93.06 95 CYS B O 1
ATOM 1663 N N . SER B 1 96 ? 4.672 5.953 -8.336 1 90.88 96 SER B N 1
ATOM 1664 C CA . SER B 1 96 ? 6.039 5.488 -8.555 1 90.88 96 SER B CA 1
ATOM 1665 C C . SER B 1 96 ? 7.031 6.273 -7.707 1 90.88 96 SER B C 1
ATOM 1667 O O . SER B 1 96 ? 6.859 7.473 -7.492 1 90.88 96 SER B O 1
ATOM 1669 N N . PHE B 1 97 ? 8.016 5.512 -7.227 1 89.94 97 PHE B N 1
ATOM 1670 C CA . PHE B 1 97 ? 8.992 6.137 -6.336 1 89.94 97 PHE B CA 1
ATOM 1671 C C . PHE B 1 97 ? 10.414 5.832 -6.789 1 89.94 97 PHE B C 1
ATOM 1673 O O . PHE B 1 97 ? 10.664 4.785 -7.387 1 89.94 97 PHE B O 1
ATOM 1680 N N . LYS B 1 98 ? 11.289 6.773 -6.516 1 85.81 98 LYS B N 1
ATOM 1681 C CA . LYS B 1 98 ? 12.727 6.57 -6.648 1 85.81 98 LYS B CA 1
ATOM 1682 C C . LYS B 1 98 ? 13.445 6.82 -5.32 1 85.81 98 LYS B C 1
ATOM 1684 O O . LYS B 1 98 ? 13.086 7.742 -4.586 1 85.81 98 LYS B O 1
ATOM 1689 N N . ARG B 1 99 ? 14.359 5.988 -4.992 1 85.88 99 ARG B N 1
ATOM 1690 C CA . ARG B 1 99 ? 15.141 6.223 -3.783 1 85.88 99 ARG B CA 1
ATOM 1691 C C . ARG B 1 99 ? 15.969 7.5 -3.904 1 85.88 99 ARG B C 1
ATOM 1693 O O . ARG B 1 99 ? 16.547 7.77 -4.957 1 85.88 99 ARG B O 1
ATOM 1700 N N . VAL B 1 100 ? 15.914 8.227 -2.889 1 85.88 100 VAL B N 1
ATOM 1701 C CA . VAL B 1 100 ? 16.766 9.406 -2.857 1 85.88 100 VAL B CA 1
ATOM 1702 C C . VAL B 1 100 ? 18.219 9 -2.6 1 85.88 100 VAL B C 1
ATOM 1704 O O . VAL B 1 100 ? 18.484 8.219 -1.691 1 85.88 100 VAL B O 1
ATOM 1707 N N . ALA B 1 101 ? 19.125 9.016 -3.662 1 67.25 101 ALA B N 1
ATOM 1708 C CA . ALA B 1 101 ? 20.531 8.656 -3.596 1 67.25 101 ALA B CA 1
ATOM 1709 C C . ALA B 1 101 ? 21.219 9.336 -2.41 1 67.25 101 ALA B C 1
ATOM 1711 O O . ALA B 1 101 ? 20.844 10.445 -2.025 1 67.25 101 ALA B O 1
ATOM 1712 N N . ASN B 1 102 ? 21.438 8.648 -1.293 1 54.53 102 ASN B N 1
ATOM 1713 C CA . ASN B 1 102 ? 22.312 9.242 -0.287 1 54.53 102 ASN B CA 1
ATOM 1714 C C . ASN B 1 102 ? 23.547 9.867 -0.919 1 54.53 102 ASN B C 1
ATOM 1716 O O . ASN B 1 102 ? 24.297 9.18 -1.619 1 54.53 102 ASN B O 1
ATOM 1720 N N . ASN B 1 103 ? 23.484 11.008 -1.445 1 42.19 103 ASN B N 1
ATOM 1721 C CA . ASN B 1 103 ? 24.719 11.719 -1.777 1 42.19 103 ASN B CA 1
ATOM 1722 C C . ASN B 1 103 ? 25.703 11.688 -0.622 1 42.19 103 ASN B C 1
ATOM 1724 O O . ASN B 1 103 ? 26.5 12.617 -0.451 1 42.19 103 ASN B O 1
ATOM 1728 N N . PHE B 1 104 ? 25.875 11.078 0.403 1 31.7 104 PHE B N 1
ATOM 1729 C CA . PHE B 1 104 ? 27.109 11.344 1.132 1 31.7 104 PHE B CA 1
ATOM 1730 C C . PHE B 1 104 ? 28.328 11.023 0.269 1 31.7 104 PHE B C 1
ATOM 1732 O O . PHE B 1 104 ? 28.5 9.891 -0.177 1 31.7 104 PHE B O 1
ATOM 1739 N N . LEU B 1 105 ? 28.797 11.953 -0.56 1 26.33 105 LEU B N 1
ATOM 1740 C CA . LEU B 1 105 ? 30.266 12.07 -0.594 1 26.33 105 LEU B CA 1
ATOM 1741 C C . LEU B 1 105 ? 30.844 12.062 0.817 1 26.33 105 LEU B C 1
ATOM 1743 O O . LEU B 1 105 ? 30.281 12.688 1.724 1 26.33 105 LEU B O 1
#

Organism: Carya illinoinensis (NCBI:txid32201)

Foldseek 3Di:
DDAAEEEDAQQECPPPCSLVVQQVVCVVVVHFKYKYFLNQAQDDDPVNVCSRHVAPQKDWDKDGDDDVGSIMIMIGRCQFWDWDDWDDDPNDIDTDIDGDPPPPD/DDAAEEEDAQQEQPPPCSLVVQQVVCVVVVHFKYKYFLNQAQDDDPVNVCSRHVAPQKDWDKAGDDDVGSIMIMIGRCQFWDWDDWDDDPNDIDTDIDGDPPPPD

Sequence (210 aa):
MKPKIMSWNVREFNEENKQFQIKNLLQEWRADIICLQETKLKFVSRRIVQSVWNCTYADWVYLASNGASGGILRMWDRRVVEQMEDFVGECTVACSFKRVANNFLMKPKIMSWNVREFNEENKQFQIKNLLQEWRADIICLQETKLKFVSRRIVQSVWNCTYADWVYLASNGASGGILRMWDRRVVEQMEDFVGECTVACSFKRVANNFL

Solvent-accessible surface area (backbone atoms only — not comparable to full-atom values): 11299 Å² total; per-residue (Å²): 140,58,58,22,38,31,38,30,62,58,73,29,49,82,45,86,64,37,40,54,54,48,23,50,51,42,60,74,67,57,53,38,32,38,40,37,30,29,37,59,35,72,70,86,50,72,67,56,52,37,63,32,61,66,45,92,56,52,47,70,52,71,41,54,31,51,91,87,41,32,18,35,40,36,37,33,32,52,79,55,35,39,78,74,48,74,47,78,57,96,57,36,43,34,36,25,37,38,71,46,75,78,68,81,123,137,60,58,21,40,32,40,31,64,57,72,31,50,82,46,85,66,38,40,55,53,48,23,51,51,43,59,73,66,58,53,36,33,39,40,38,30,29,38,59,35,72,70,86,51,71,67,56,53,36,64,34,60,66,46,94,55,52,45,73,52,72,42,55,32,49,93,88,41,30,18,36,42,36,38,33,33,54,80,54,35,39,80,73,49,75,46,78,58,96,59,36,42,33,35,25,35,37,71,46,75,78,68,80,123

Secondary structure (DSSP, 8-state):
-PPEEEEEE-S-TTSTTHHHHHHHHHHHHT-SEEEEE----S---HHHHHHHH--TTEEEEEE--BTTB--EEEEEETTTEEEEEEEE-SSEEEEEEEE------/-PPEEEEEE-S-TTSTTHHHHHHHHHHHHT-SEEEEE----S---HHHHHHHH--TTEEEEEE--BTTB--EEEEEETTTEEEEEEEE-SSEEEEEEEE------

Nearest PDB structures (foldseek):
  7n8k-assembly2_B  TM=7.150E-01  e=7.833E-04  Homo sapiens
  2v0s-assembly1_A  TM=7.141E-01  e=7.833E-04  Homo sapiens
  2v0r-assembly2_B  TM=6.724E-01  e=1.419E-03  Homo sapiens
  2j63-assembly2_B  TM=6.916E-01  e=2.405E-03  Leishmania major
  8ka4-assembly3_C  TM=6.381E-01  e=1.973E-03  Arabidopsis thaliana

Radius of gyration: 16.08 Å; Cα contacts (8 Å, |Δi|>4): 479; chains: 2; bounding box: 50×38×37 Å

InterPro domains:
  IPR004808 AP endonuclease 1 [PTHR22748] (2-82)
  IPR005135 Endonuclease/exonuclease/phosphatase [PF03372] (6-71)
  IPR020847 AP endonuclease 1, binding site [PS00726] (31-40)